Protein AF-A0A376W0R7-F1 (afdb_monomer_lite)

pLDDT: mean 81.51, std 14.46, range [34.03, 96.88]

Foldseek 3Di:
DDDDDDDPVVVVVVCCVCCVVVVLVVVLVVVLVVVVVCCCVVVPDDPDPVVVVVSVVVSVVCSCCVVPVVVVVCLVVCCVPPVCVSVQQFDDDPPDTPGHPFFADQDPDQLDDGFAFFPFPPDQRDPVGFFKDPDDPPHVVLVVQLVVQLVVVCVSQVQADNDDDPRNRHHDGRSGGPDDDPPPDPPHNVRSVVRNVVVVVVVVD

Sequence (205 aa):
MSYKPLTASAMLRRNLWIYGLGGLLVPFIGIKVIDLLLTILRSGVRFTMSGLRPALSTFLFLLLITGGVYPLLTTALGQWWFPWQANGSLIREGDTVRGSALIGQNFTGNGYFHGRPSATAEMPYNPQASGGSNLAVSNPELDKQIAARVAALRAANPNASTNVPVELVTASASGLDNNITRKRRPGRSHAWRKRVISALNSSRN

InterPro domains:
  IPR003820 Potassium-transporting ATPase C chain [PF02669] (52-183)
  IPR003820 Potassium-transporting ATPase C chain [PTHR30042] (49-183)
  IPR003820 Potassium-transporting ATPase C chain [TIGR00681] (51-183)

Secondary structure (DSSP, 8-state):
-------HHHHHHHHIIIIIIHHHHHHHHHHHHHHHHHHHHHS-S---HHHHHHHHHHHHHHHHIIIIIHHHHHHHHHHHH-HHHHTT-EEEETTEEEEETT------STTS--------SSSTT-GGG-------TT-HHHHHHHHHHHHHHHHH-TTS-SS--GGGTSPPSSS----------TTTTTHHHHHHHHHHHHTT-

Organism: Escherichia coli (NCBI:txid562)

Radius of gyration: 25.96 Å; chains: 1; bounding box: 44×48×77 Å

Structure (mmCIF, N/CA/C/O backbone):
data_AF-A0A376W0R7-F1
#
_entry.id   AF-A0A376W0R7-F1
#
loop_
_atom_site.group_PDB
_atom_site.id
_atom_site.type_symbol
_atom_site.label_atom_id
_atom_site.label_alt_id
_atom_site.label_comp_id
_atom_site.label_asym_id
_atom_site.label_entity_id
_atom_site.label_seq_id
_atom_site.pdbx_PDB_ins_code
_atom_site.Cartn_x
_atom_site.Cartn_y
_atom_site.Cartn_z
_atom_site.occupancy
_atom_site.B_iso_or_equiv
_atom_site.auth_seq_id
_atom_site.auth_comp_id
_atom_site.auth_asym_id
_atom_site.auth_atom_id
_atom_site.pdbx_PDB_model_num
ATOM 1 N N . MET A 1 1 ? 18.748 -5.498 20.910 1.00 42.22 1 MET A N 1
ATOM 2 C CA . MET A 1 1 ? 17.496 -6.284 20.830 1.00 42.22 1 MET A CA 1
ATOM 3 C C . MET A 1 1 ? 17.845 -7.661 20.291 1.00 42.22 1 MET A C 1
ATOM 5 O O . MET A 1 1 ? 18.380 -7.745 19.198 1.00 42.22 1 MET A O 1
ATOM 9 N N . SER A 1 2 ? 17.646 -8.712 21.084 1.00 34.03 2 SER A N 1
ATOM 10 C CA . SER A 1 2 ? 18.003 -10.086 20.708 1.00 34.03 2 SER A CA 1
ATOM 11 C C . SER A 1 2 ? 16.942 -10.648 19.751 1.00 34.03 2 SER A C 1
ATOM 13 O O . SER A 1 2 ? 15.781 -10.797 20.138 1.00 34.03 2 SER A O 1
ATOM 15 N N . TYR A 1 3 ? 17.310 -10.867 18.485 1.00 39.56 3 TYR A N 1
ATOM 16 C CA . TYR A 1 3 ? 16.424 -11.418 17.457 1.00 39.56 3 TYR A CA 1
ATOM 17 C C . TYR A 1 3 ? 16.260 -12.922 17.688 1.00 39.56 3 TYR A C 1
ATOM 19 O O . TYR A 1 3 ? 17.203 -13.693 17.525 1.00 39.56 3 TYR A O 1
ATOM 27 N N . LYS A 1 4 ? 15.054 -13.337 18.085 1.00 52.81 4 LYS A N 1
ATOM 28 C CA . LYS A 1 4 ? 14.656 -14.746 18.096 1.00 52.81 4 LYS A CA 1
ATOM 29 C C . LYS A 1 4 ? 13.876 -15.028 16.809 1.00 52.81 4 LYS A C 1
ATOM 31 O O . LYS A 1 4 ? 12.860 -14.359 16.599 1.00 52.81 4 LYS A O 1
ATOM 36 N N . PRO A 1 5 ? 14.309 -15.979 15.964 1.00 49.19 5 PRO A N 1
ATOM 37 C CA . PRO A 1 5 ? 13.568 -16.334 14.762 1.00 49.19 5 PRO A CA 1
ATOM 38 C C . PRO A 1 5 ? 12.198 -16.895 15.167 1.00 49.19 5 PRO A C 1
ATOM 40 O O . PRO A 1 5 ? 12.102 -17.856 15.927 1.00 49.19 5 PRO A O 1
ATOM 43 N N . LEU A 1 6 ? 11.133 -16.253 14.694 1.00 62.84 6 LEU A N 1
ATOM 44 C CA . LEU A 1 6 ? 9.743 -16.657 14.901 1.00 62.84 6 LEU A CA 1
ATOM 45 C C . LEU A 1 6 ? 9.080 -16.788 13.530 1.00 62.84 6 LEU A C 1
ATOM 47 O O . LEU A 1 6 ? 9.360 -16.011 12.6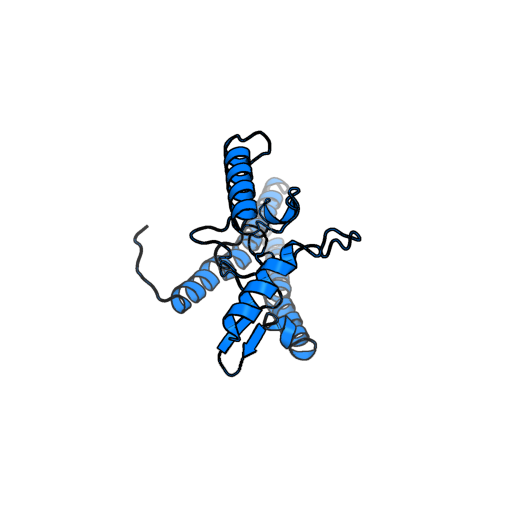21 1.00 62.84 6 LEU A O 1
ATOM 51 N N . THR A 1 7 ? 8.190 -17.765 13.382 1.00 68.25 7 THR A N 1
ATOM 52 C CA . THR A 1 7 ? 7.408 -17.973 12.157 1.00 68.25 7 THR A CA 1
ATOM 53 C C . THR A 1 7 ? 6.529 -16.750 11.847 1.00 68.25 7 THR A C 1
ATOM 55 O O . THR A 1 7 ? 6.075 -16.052 12.757 1.00 68.25 7 THR A O 1
ATOM 58 N N . ALA A 1 8 ? 6.257 -16.480 10.562 1.00 56.94 8 ALA A N 1
ATOM 59 C CA . ALA A 1 8 ? 5.538 -15.277 10.110 1.00 56.94 8 ALA A CA 1
ATOM 60 C C . ALA A 1 8 ? 4.166 -15.080 10.794 1.00 56.94 8 ALA A C 1
ATOM 62 O O . ALA A 1 8 ? 3.778 -13.961 11.131 1.00 56.94 8 ALA A O 1
ATOM 63 N N . SER A 1 9 ? 3.460 -16.174 11.091 1.00 57.62 9 SER A N 1
ATOM 64 C CA . SER A 1 9 ? 2.179 -16.169 11.811 1.00 57.62 9 SER A CA 1
ATOM 65 C C . SER A 1 9 ? 2.313 -15.910 13.321 1.00 57.62 9 SER A C 1
ATOM 67 O O . SER A 1 9 ? 1.379 -15.398 13.947 1.00 57.62 9 SER A O 1
ATOM 69 N N . ALA A 1 10 ? 3.461 -16.235 13.924 1.00 64.00 10 ALA A N 1
ATOM 70 C CA . ALA A 1 10 ? 3.775 -15.925 15.319 1.00 64.00 10 ALA A CA 1
ATOM 71 C C . ALA A 1 10 ? 4.223 -14.462 15.486 1.00 64.00 10 ALA A C 1
ATOM 73 O O . ALA A 1 10 ? 3.814 -13.804 16.445 1.00 64.00 10 ALA A O 1
ATOM 74 N N . MET A 1 11 ? 4.986 -13.922 14.527 1.00 61.75 11 MET A N 1
ATOM 75 C CA . MET A 1 11 ? 5.324 -12.494 14.489 1.00 61.75 11 MET A CA 1
ATOM 76 C C . MET A 1 11 ? 4.086 -11.616 14.295 1.00 61.75 11 MET A C 1
ATOM 78 O O . MET A 1 11 ? 3.925 -10.640 15.025 1.00 61.75 11 MET A O 1
ATOM 82 N N . LEU A 1 12 ? 3.179 -11.981 13.379 1.00 69.81 12 LEU A N 1
ATOM 83 C CA . LEU A 1 12 ? 1.968 -11.199 13.119 1.00 69.81 12 LEU A CA 1
ATOM 84 C C . LEU A 1 12 ? 1.060 -11.113 14.351 1.00 69.81 12 LEU A C 1
ATOM 86 O O . LEU A 1 12 ? 0.641 -10.020 14.715 1.00 69.81 12 LEU A O 1
ATOM 90 N N . ARG A 1 13 ? 0.807 -12.235 15.043 1.00 72.56 13 ARG A N 1
ATOM 91 C CA . ARG A 1 13 ? -0.002 -12.235 16.276 1.00 72.56 13 ARG A CA 1
ATOM 92 C C . ARG A 1 13 ? 0.618 -11.373 17.367 1.00 72.56 13 ARG A C 1
ATOM 94 O O . ARG A 1 13 ? -0.076 -10.566 17.973 1.00 72.56 13 ARG A O 1
ATOM 101 N N . ARG A 1 14 ? 1.923 -11.511 17.604 1.00 69.56 14 ARG A N 1
ATOM 102 C CA . ARG A 1 14 ? 2.628 -10.727 18.624 1.00 69.56 14 ARG A CA 1
ATOM 103 C C . ARG A 1 14 ? 2.637 -9.232 18.294 1.00 69.56 14 ARG A C 1
ATOM 105 O O . ARG A 1 14 ? 2.397 -8.419 19.184 1.00 69.56 14 ARG A O 1
ATOM 112 N N . ASN A 1 15 ? 2.858 -8.875 17.031 1.00 70.38 15 ASN A N 1
ATOM 113 C CA . ASN A 1 15 ? 2.816 -7.483 16.593 1.00 70.38 15 ASN A CA 1
ATOM 114 C C . ASN A 1 15 ? 1.394 -6.908 16.655 1.00 70.38 15 ASN A C 1
ATOM 116 O O . ASN A 1 15 ? 1.247 -5.747 17.021 1.00 70.38 15 ASN A O 1
ATOM 120 N N . LEU A 1 16 ? 0.349 -7.707 16.403 1.00 75.25 16 LEU A N 1
ATOM 121 C CA . LEU A 1 16 ? -1.043 -7.274 16.579 1.00 75.25 16 LEU A CA 1
ATOM 122 C C . LEU A 1 16 ? -1.365 -6.931 18.040 1.00 75.25 16 LEU A C 1
ATOM 124 O O . LEU A 1 16 ? -2.040 -5.943 18.304 1.00 75.25 16 LEU A O 1
ATOM 128 N N . TRP A 1 17 ? -0.868 -7.712 19.000 1.00 70.75 17 TRP A N 1
ATOM 129 C CA . TRP A 1 17 ? -1.077 -7.413 20.419 1.00 70.75 17 TRP A CA 1
ATOM 130 C C . TRP A 1 17 ? -0.321 -6.158 20.858 1.00 70.75 17 TRP A C 1
ATOM 132 O O . TRP A 1 17 ? -0.890 -5.298 21.520 1.00 70.75 17 TRP A O 1
ATOM 142 N N . ILE A 1 18 ? 0.947 -6.020 20.467 1.00 68.00 18 ILE A N 1
ATOM 143 C CA . ILE A 1 18 ? 1.783 -4.898 20.914 1.00 68.00 18 ILE A CA 1
ATOM 144 C C . ILE A 1 18 ? 1.382 -3.593 20.216 1.00 68.00 18 ILE A C 1
ATOM 146 O O . ILE A 1 18 ? 1.177 -2.582 20.881 1.00 68.00 18 ILE A O 1
ATOM 150 N N . TYR A 1 19 ? 1.238 -3.606 18.891 1.00 68.69 19 TYR A N 1
ATOM 151 C CA . TYR A 1 19 ? 0.974 -2.399 18.104 1.00 68.69 19 TYR A CA 1
ATOM 152 C C . TYR A 1 19 ? -0.510 -2.173 17.812 1.00 68.69 19 TYR A C 1
ATOM 154 O O . TYR A 1 19 ? -0.918 -1.027 17.661 1.00 68.69 19 TYR A O 1
ATOM 162 N N . GLY A 1 20 ? -1.335 -3.222 17.779 1.00 73.00 20 GLY A N 1
ATOM 163 C CA . GLY A 1 20 ? -2.789 -3.085 17.657 1.00 73.00 20 GLY A CA 1
ATOM 164 C C . GLY A 1 20 ? -3.428 -2.707 18.990 1.00 73.00 20 GLY A C 1
ATOM 165 O O . GLY A 1 20 ? -3.992 -1.623 19.114 1.00 73.00 20 GLY A O 1
ATOM 166 N N . LEU A 1 21 ? -3.288 -3.550 20.021 1.00 75.88 21 LEU A N 1
ATOM 167 C CA . LEU A 1 21 ? -3.873 -3.258 21.338 1.00 75.88 21 LEU A CA 1
ATOM 168 C C . LEU A 1 21 ? -3.180 -2.065 22.016 1.00 75.88 21 LEU A C 1
ATOM 170 O O . LEU A 1 21 ? -3.847 -1.201 22.580 1.00 75.88 21 LEU A O 1
ATOM 174 N N . GLY A 1 22 ? -1.849 -1.977 21.919 1.00 72.50 22 GLY A N 1
ATOM 175 C CA . GLY A 1 22 ? -1.099 -0.816 22.404 1.00 72.50 22 GLY A CA 1
ATOM 176 C C . GLY A 1 22 ? -1.438 0.464 21.636 1.00 72.50 22 GLY A C 1
ATOM 177 O O . GLY A 1 22 ? -1.642 1.502 22.259 1.00 72.50 22 GLY A O 1
ATOM 178 N N . GLY A 1 23 ? -1.596 0.390 20.310 1.00 73.56 23 GLY A N 1
ATOM 179 C CA . GLY A 1 23 ? -2.037 1.521 19.487 1.00 73.56 23 GLY A CA 1
ATOM 180 C C . GLY A 1 23 ? -3.460 1.989 19.802 1.00 73.56 23 GLY A C 1
ATOM 181 O O . GLY A 1 23 ? -3.747 3.175 19.668 1.00 73.56 23 GLY A O 1
ATOM 182 N N . LEU A 1 24 ? -4.329 1.091 20.280 1.00 77.00 24 LEU A N 1
ATOM 183 C CA . LEU A 1 24 ? -5.664 1.436 20.763 1.00 77.00 24 LEU A CA 1
ATOM 184 C C . LEU A 1 24 ? -5.630 2.034 22.176 1.00 77.00 24 LEU A C 1
ATOM 186 O O . LEU A 1 24 ? -6.343 2.984 22.432 1.00 77.00 24 LEU A O 1
ATOM 190 N N . LEU A 1 25 ? -4.834 1.514 23.113 1.00 78.62 25 LEU A N 1
ATOM 191 C CA . LEU A 1 25 ? -4.899 1.949 24.519 1.00 78.62 25 LEU A CA 1
ATOM 192 C C . LEU A 1 25 ? -4.056 3.198 24.819 1.00 78.62 25 LEU A C 1
ATOM 194 O O . LEU A 1 25 ? -4.481 4.059 25.592 1.00 78.62 25 LEU A O 1
ATOM 198 N N . VAL A 1 26 ? -2.877 3.324 24.203 1.00 83.12 26 VAL A N 1
ATOM 199 C CA . VAL A 1 26 ? -1.928 4.425 24.446 1.00 83.12 26 VAL A CA 1
ATOM 200 C C . VAL A 1 26 ? -2.518 5.819 24.180 1.00 83.12 26 VAL A C 1
ATOM 202 O O . VAL A 1 26 ? -2.387 6.667 25.066 1.00 83.12 26 VAL A O 1
ATOM 205 N N . PRO A 1 27 ? -3.189 6.109 23.044 1.00 81.12 27 PRO A N 1
ATOM 206 C CA . PRO A 1 27 ? -3.718 7.453 22.799 1.00 81.12 27 PRO A CA 1
ATOM 207 C C . PRO A 1 27 ? -4.823 7.828 23.791 1.00 81.12 27 PRO A C 1
ATOM 209 O O . PRO A 1 27 ? -4.897 8.973 24.227 1.00 81.12 27 PRO A O 1
ATOM 212 N N . PHE A 1 28 ? -5.636 6.862 24.219 1.00 81.25 28 PHE A N 1
ATOM 213 C CA . PHE A 1 28 ? -6.713 7.091 25.178 1.00 81.25 28 PHE A CA 1
ATOM 214 C C . PHE A 1 28 ? -6.163 7.400 26.575 1.00 81.25 28 PHE A C 1
ATOM 216 O O . PHE A 1 28 ? -6.576 8.382 27.196 1.00 81.25 28 PHE A O 1
ATOM 223 N N . ILE A 1 29 ? -5.186 6.622 27.053 1.00 83.75 29 ILE A N 1
ATOM 224 C CA . ILE A 1 29 ? -4.506 6.904 28.326 1.00 83.75 29 ILE A CA 1
ATOM 225 C C . ILE A 1 29 ? -3.816 8.274 28.262 1.00 83.75 29 ILE A C 1
ATOM 227 O O . ILE A 1 29 ? -3.958 9.069 29.190 1.00 83.75 29 ILE A O 1
ATOM 231 N N . GLY A 1 30 ? -3.133 8.584 27.154 1.00 84.94 30 GLY A N 1
ATOM 232 C CA . GLY A 1 30 ? -2.465 9.870 26.944 1.00 84.94 30 GLY A CA 1
ATOM 233 C C . GLY A 1 30 ? -3.423 11.060 27.023 1.00 84.94 30 GLY A C 1
ATOM 234 O O . GLY A 1 30 ? -3.182 11.986 27.796 1.00 84.94 30 GLY A O 1
ATOM 235 N N . ILE A 1 31 ? -4.551 11.004 26.305 1.00 85.81 31 ILE A N 1
ATOM 236 C CA . ILE A 1 31 ? -5.599 12.034 26.374 1.00 85.81 31 ILE A CA 1
ATOM 237 C C . ILE A 1 31 ? -6.107 12.179 27.808 1.00 85.81 31 ILE A C 1
ATOM 239 O O . ILE A 1 31 ? -6.281 13.301 28.277 1.00 85.81 31 ILE A O 1
ATOM 243 N N . LYS A 1 32 ? -6.298 11.070 28.537 1.00 78.81 32 LYS A N 1
ATOM 244 C CA . LYS A 1 32 ? -6.829 11.135 29.900 1.00 78.81 32 LYS A CA 1
ATOM 245 C C . LYS A 1 32 ? -5.855 11.753 30.894 1.00 78.81 32 LYS A C 1
ATOM 247 O O . LYS A 1 32 ? -6.284 12.503 31.764 1.00 78.81 32 LYS A O 1
ATOM 252 N N . VAL A 1 33 ? -4.562 11.476 30.754 1.00 87.19 33 VAL A N 1
ATOM 253 C CA . VAL A 1 33 ? -3.517 12.096 31.578 1.00 87.19 33 VAL A CA 1
ATOM 254 C C . VAL A 1 33 ? -3.418 13.592 31.289 1.00 87.19 33 VAL A C 1
ATOM 256 O O . VAL A 1 33 ? -3.327 14.377 32.229 1.00 87.19 33 VAL A O 1
ATOM 259 N N . ILE A 1 34 ? -3.493 14.002 30.019 1.00 86.00 34 ILE A N 1
ATOM 260 C CA . ILE A 1 34 ? -3.472 15.422 29.635 1.00 86.00 34 ILE A CA 1
ATOM 261 C C . ILE A 1 34 ? -4.712 16.144 30.173 1.00 86.00 34 ILE A C 1
ATOM 263 O O . ILE A 1 34 ? -4.581 17.192 30.794 1.00 86.00 34 ILE A O 1
ATOM 267 N N . ASP A 1 35 ? -5.900 15.567 29.993 1.00 80.25 35 ASP A N 1
ATOM 268 C CA . ASP A 1 35 ? -7.174 16.081 30.515 1.00 80.25 35 ASP A CA 1
ATOM 269 C C . ASP A 1 35 ? -7.130 16.243 32.044 1.00 80.25 35 ASP A C 1
ATOM 271 O O . ASP A 1 35 ? -7.494 17.287 32.589 1.00 80.25 35 ASP A O 1
ATOM 275 N N . LEU A 1 36 ? -6.586 15.243 32.743 1.00 81.94 36 LEU A N 1
ATOM 276 C CA . LEU A 1 36 ? -6.409 15.256 34.192 1.00 81.94 36 LEU A CA 1
ATOM 277 C C . LEU A 1 36 ? -5.415 16.335 34.641 1.00 81.94 36 LEU A C 1
ATOM 279 O O . LEU A 1 36 ? -5.705 17.078 35.576 1.00 81.94 36 LEU A O 1
ATOM 283 N N . LEU A 1 37 ? -4.269 16.450 33.968 1.00 82.81 37 LEU A N 1
ATOM 284 C CA . LEU A 1 37 ? -3.253 17.465 34.251 1.00 82.81 37 LEU A CA 1
ATOM 285 C C . LEU A 1 37 ? -3.786 18.875 34.006 1.00 82.81 37 LEU A C 1
ATOM 287 O O . LEU A 1 37 ? -3.612 19.733 34.865 1.00 82.81 37 LEU A O 1
ATOM 291 N N . LEU A 1 38 ? -4.472 19.109 32.884 1.00 81.12 38 LEU A N 1
ATOM 292 C CA . LEU A 1 38 ? -5.109 20.391 32.576 1.00 81.12 38 LEU A CA 1
ATOM 293 C C . LEU A 1 38 ? -6.185 20.737 33.602 1.00 81.12 38 LEU A C 1
ATOM 295 O O . LEU A 1 38 ? -6.277 21.887 34.030 1.00 81.12 38 LEU A O 1
ATOM 299 N N . THR A 1 39 ? -6.966 19.746 34.030 1.00 74.56 39 THR A N 1
ATOM 300 C CA . THR A 1 39 ? -7.971 19.928 35.078 1.00 74.56 39 THR A CA 1
ATOM 301 C C . THR A 1 39 ? -7.299 20.336 36.387 1.00 74.56 39 THR A C 1
ATOM 303 O O . THR A 1 39 ? -7.678 21.353 36.954 1.00 74.56 39 THR A O 1
ATOM 306 N N . ILE A 1 40 ? -6.252 19.624 36.819 1.00 71.00 40 ILE A N 1
ATOM 307 C CA . ILE A 1 40 ? -5.514 19.907 38.062 1.00 71.00 40 ILE A CA 1
ATOM 308 C C . ILE A 1 40 ? -4.822 21.279 38.020 1.00 71.00 40 ILE A C 1
ATOM 310 O O . ILE A 1 40 ? -4.899 22.021 38.999 1.00 71.00 40 ILE A O 1
ATOM 314 N N . LEU A 1 41 ? -4.182 21.637 36.900 1.00 77.44 41 LEU A N 1
ATOM 315 C CA . LEU A 1 41 ? -3.520 22.935 36.718 1.00 77.44 41 LEU A CA 1
ATOM 316 C C . LEU A 1 41 ? -4.516 24.100 36.706 1.00 77.44 41 LEU A C 1
ATOM 318 O O . LEU A 1 41 ? -4.216 25.167 37.235 1.00 77.44 41 LEU A O 1
ATOM 322 N N . ARG A 1 42 ? -5.697 23.911 36.104 1.00 72.81 42 ARG A N 1
ATOM 323 C CA . ARG A 1 42 ? -6.726 24.955 35.994 1.00 72.81 42 ARG A CA 1
ATOM 324 C C . ARG A 1 42 ? -7.547 25.110 37.273 1.00 72.81 42 ARG A C 1
ATOM 326 O O . ARG A 1 42 ? -7.980 26.216 37.579 1.00 72.81 42 ARG A O 1
ATOM 333 N N . SER A 1 43 ? -7.791 24.028 38.009 1.00 65.62 43 SER A N 1
ATOM 334 C CA . SER A 1 43 ? -8.728 24.004 39.137 1.00 65.62 43 SER A CA 1
ATOM 335 C C . SER A 1 43 ? -8.064 24.199 40.502 1.00 65.62 43 SER A C 1
ATOM 337 O O . SER A 1 43 ? -8.576 23.636 41.469 1.00 65.62 43 SER A O 1
ATOM 339 N N . GLY A 1 44 ? -6.931 24.917 40.573 1.00 64.25 44 GLY A N 1
ATOM 340 C CA . GLY A 1 44 ? -6.108 25.142 41.772 1.00 64.25 44 GLY A CA 1
ATOM 341 C C . GLY A 1 44 ? -6.821 24.815 43.088 1.00 64.25 44 GLY A C 1
ATOM 342 O O . GLY A 1 44 ? -7.599 25.612 43.596 1.00 64.25 44 GLY A O 1
ATOM 343 N N . VAL A 1 45 ? -6.570 23.609 43.610 1.00 60.19 45 VAL A N 1
ATOM 344 C CA . VAL A 1 45 ? -7.099 23.105 44.890 1.00 60.19 45 VAL A CA 1
ATOM 345 C C . VAL A 1 45 ? -8.634 22.941 44.953 1.00 60.19 45 VAL A C 1
ATOM 347 O O . VAL A 1 45 ? -9.326 23.686 45.642 1.00 60.19 45 VAL A O 1
ATOM 350 N N . ARG A 1 46 ? -9.170 21.886 44.315 1.00 55.53 46 ARG A N 1
ATOM 351 C CA . ARG A 1 46 ? -10.217 20.985 44.874 1.00 55.53 46 ARG A CA 1
ATOM 352 C C . ARG A 1 46 ? -10.553 19.857 43.890 1.00 55.53 46 ARG A C 1
ATOM 354 O O . ARG A 1 46 ? -11.554 19.881 43.179 1.00 55.53 46 ARG A O 1
ATOM 361 N N . PHE A 1 47 ? -9.711 18.826 43.876 1.00 55.00 47 PHE A N 1
ATOM 362 C CA . PHE A 1 47 ? -10.003 17.575 43.182 1.00 55.00 47 PHE A CA 1
ATOM 363 C C . PHE A 1 47 ? -11.044 16.789 43.994 1.00 55.00 47 PHE A C 1
ATOM 365 O O . PHE A 1 47 ? -10.711 15.980 44.856 1.00 55.00 47 PHE A O 1
ATOM 372 N N . THR A 1 48 ? -12.328 17.095 43.806 1.00 57.38 48 THR A N 1
ATOM 373 C CA . THR A 1 48 ? -13.390 16.320 44.456 1.00 57.38 48 THR A CA 1
ATOM 374 C C . THR A 1 48 ? -13.478 14.946 43.785 1.00 57.38 48 THR A C 1
ATOM 376 O O . THR A 1 48 ? -13.521 14.842 42.558 1.00 57.38 48 THR A O 1
ATOM 379 N N . MET A 1 49 ? -13.534 13.869 44.580 1.00 55.66 49 MET A N 1
ATOM 380 C CA . MET A 1 49 ? -13.762 12.484 44.111 1.00 55.66 49 MET A CA 1
ATOM 381 C C . MET A 1 49 ? -14.980 12.356 43.165 1.00 55.66 49 MET A C 1
ATOM 383 O O . MET A 1 49 ? -15.087 11.399 42.398 1.00 55.66 49 MET A O 1
ATOM 387 N N . SER A 1 50 ? -15.878 13.343 43.194 1.00 60.31 50 SER A N 1
ATOM 388 C CA . SER A 1 50 ? -17.073 13.491 42.365 1.00 60.31 50 SER A CA 1
ATOM 389 C C . SER A 1 50 ? -16.793 13.688 40.867 1.00 60.31 50 SER A C 1
ATOM 391 O O . SER A 1 50 ? -17.614 13.271 40.058 1.00 60.31 50 SER A O 1
ATOM 393 N N . GLY A 1 51 ? -15.652 14.270 40.474 1.00 69.69 51 GLY A N 1
ATOM 394 C CA . GLY A 1 51 ? -15.289 14.470 39.059 1.00 69.69 51 GLY A CA 1
ATOM 395 C C . GLY A 1 51 ? -14.616 13.259 38.404 1.00 69.69 51 GLY A C 1
ATOM 396 O O . GLY A 1 51 ? -14.675 13.086 37.188 1.00 69.69 51 GLY A O 1
ATOM 397 N N . LEU A 1 52 ? -14.019 12.372 39.207 1.00 76.81 52 LEU A N 1
ATOM 398 C CA . LEU A 1 52 ? -13.255 11.223 38.712 1.00 76.81 52 LEU A CA 1
ATOM 399 C C . LEU A 1 52 ? -14.149 10.127 38.124 1.00 76.81 52 LEU A C 1
ATOM 401 O O . LEU A 1 52 ? -13.820 9.517 37.109 1.00 76.81 52 LEU A O 1
ATOM 405 N N . ARG A 1 53 ? -15.305 9.900 38.753 1.00 77.50 53 ARG A N 1
ATOM 406 C CA . ARG A 1 53 ? -16.297 8.904 38.327 1.00 77.50 53 ARG A CA 1
ATOM 407 C C . ARG A 1 53 ? -16.884 9.191 36.936 1.00 77.50 53 ARG A C 1
ATOM 409 O O . ARG A 1 53 ? -16.791 8.298 36.096 1.00 77.50 53 ARG A O 1
ATOM 416 N N . PRO A 1 54 ? -17.434 10.388 36.634 1.00 83.00 54 PRO A N 1
ATOM 417 C CA . PRO A 1 54 ? -17.940 10.681 35.291 1.00 83.00 54 PRO A CA 1
ATOM 418 C C . PRO A 1 54 ? -16.810 10.699 34.254 1.00 83.00 54 PRO A C 1
ATOM 420 O O . PRO A 1 54 ? -16.977 10.194 33.150 1.00 83.00 54 PRO A O 1
ATOM 423 N N . ALA A 1 55 ? -15.623 11.183 34.626 1.00 83.00 55 ALA A N 1
ATOM 424 C CA . ALA A 1 55 ? -14.446 11.195 33.766 1.00 83.00 55 ALA A CA 1
ATOM 425 C C . ALA A 1 55 ? -14.000 9.784 33.330 1.00 83.00 55 ALA A C 1
ATOM 427 O O . ALA A 1 55 ? -13.659 9.589 32.162 1.00 83.00 55 ALA A O 1
ATOM 428 N N . LEU A 1 56 ? -13.997 8.812 34.247 1.00 87.44 56 LEU A N 1
ATOM 429 C CA . LEU A 1 56 ? -13.646 7.420 33.957 1.00 87.44 56 LEU A CA 1
ATOM 430 C C . LEU A 1 56 ? -14.789 6.676 33.250 1.00 87.44 56 LEU A C 1
ATOM 432 O O . LEU A 1 56 ? -14.541 5.873 32.356 1.00 87.44 56 LEU A O 1
ATOM 436 N N . SER A 1 57 ? -16.039 6.970 33.612 1.00 86.38 57 SER A N 1
ATOM 437 C CA . SER A 1 57 ? -17.221 6.373 32.986 1.00 86.38 57 SER A CA 1
ATOM 438 C C . SER A 1 57 ? -17.325 6.744 31.507 1.00 86.38 57 SER A C 1
ATOM 440 O O . SER A 1 57 ? -17.401 5.849 30.668 1.00 86.38 57 SER A O 1
ATOM 442 N N . THR A 1 58 ? -17.225 8.031 31.163 1.00 86.94 58 THR A N 1
ATOM 443 C CA . THR A 1 58 ? -17.245 8.482 29.763 1.00 86.94 58 THR A CA 1
ATOM 444 C C . THR A 1 58 ? -16.070 7.911 28.973 1.00 86.94 58 THR A C 1
ATOM 446 O O . THR A 1 58 ? -16.229 7.528 27.817 1.00 86.94 58 THR A O 1
ATOM 449 N N . PHE A 1 59 ? -14.897 7.794 29.602 1.00 89.75 59 PHE A N 1
ATOM 450 C CA . PHE A 1 59 ? -13.729 7.162 28.993 1.00 89.75 59 PHE A CA 1
ATOM 451 C C . PHE A 1 59 ? -13.984 5.691 28.642 1.00 89.75 59 PHE A C 1
ATOM 453 O O . PHE A 1 59 ? -13.797 5.294 27.495 1.00 89.75 59 PHE A O 1
ATOM 460 N N . LEU A 1 60 ? -14.437 4.890 29.612 1.00 93.81 60 LEU A N 1
ATOM 461 C CA . LEU A 1 60 ? -14.722 3.469 29.401 1.00 93.81 60 LEU A CA 1
ATOM 462 C C . LEU A 1 60 ? -15.852 3.276 28.390 1.00 93.81 60 LEU A C 1
ATOM 464 O O . LEU A 1 60 ? -15.766 2.403 27.533 1.00 93.81 60 LEU A O 1
ATOM 468 N N . PHE A 1 61 ? -16.878 4.123 28.447 1.00 93.31 61 PHE A N 1
ATOM 469 C CA . PHE A 1 61 ? -17.973 4.108 27.488 1.00 93.31 61 PHE A CA 1
ATOM 470 C C . PHE A 1 61 ? -17.475 4.349 26.057 1.00 93.31 61 PHE A C 1
ATOM 472 O O . PHE A 1 61 ? -17.729 3.531 25.174 1.00 93.31 61 PHE A O 1
ATOM 479 N N . LEU A 1 62 ? -16.706 5.416 25.819 1.00 91.88 62 LEU A N 1
ATOM 480 C CA . LEU A 1 62 ? -16.162 5.709 24.490 1.00 91.88 62 LEU A CA 1
ATOM 481 C C . LEU A 1 62 ? -15.176 4.639 24.017 1.00 91.88 62 LEU A C 1
ATOM 483 O O . LEU A 1 62 ? -15.182 4.300 22.834 1.00 91.88 62 LEU A O 1
ATOM 487 N N . LEU A 1 63 ? -14.369 4.075 24.917 1.00 93.31 63 LEU A N 1
ATOM 488 C CA . LEU A 1 63 ? -13.461 2.973 24.601 1.00 93.31 63 LEU A CA 1
ATOM 489 C C . LEU A 1 63 ? -14.232 1.733 24.126 1.00 93.31 63 LEU A C 1
ATOM 491 O O . LEU A 1 63 ? -13.876 1.146 23.108 1.00 93.31 63 LEU A O 1
ATOM 495 N N . LEU A 1 64 ? -15.306 1.350 24.824 1.00 94.62 64 LEU A N 1
ATOM 496 C CA . LEU A 1 64 ? -16.129 0.196 24.450 1.00 94.62 64 LEU A CA 1
ATOM 497 C C . LEU A 1 64 ? -16.873 0.425 23.132 1.00 94.62 64 LEU A C 1
ATOM 499 O O . LEU A 1 64 ? -16.952 -0.478 22.298 1.00 94.62 64 LEU A O 1
ATOM 503 N N . ILE A 1 65 ? -17.389 1.634 22.912 1.00 94.88 65 ILE A N 1
ATOM 504 C CA . ILE A 1 65 ? -18.093 1.962 21.672 1.00 94.88 65 ILE A CA 1
ATOM 505 C C . ILE A 1 65 ? -17.122 2.004 20.487 1.00 94.88 65 ILE A C 1
ATOM 507 O O . ILE A 1 65 ? -17.364 1.340 19.484 1.00 94.88 65 ILE A O 1
ATOM 511 N N . THR A 1 66 ? -16.011 2.735 20.583 1.00 92.50 66 THR A N 1
ATOM 512 C CA . THR A 1 66 ? -15.096 2.943 19.445 1.00 92.50 66 THR A CA 1
ATOM 513 C C . THR A 1 66 ? -14.114 1.794 19.225 1.00 92.50 66 THR A C 1
ATOM 515 O O . THR A 1 66 ? -13.760 1.516 18.084 1.00 92.50 66 THR A O 1
ATOM 518 N N . GLY A 1 67 ? -13.700 1.100 20.287 1.00 91.44 67 GLY A N 1
ATOM 519 C CA . GLY A 1 67 ? -12.793 -0.049 20.219 1.00 91.44 67 GLY A CA 1
ATOM 520 C C . GLY A 1 67 ? -13.494 -1.406 20.143 1.00 91.44 67 GLY A C 1
ATOM 521 O O . GLY A 1 67 ? -12.853 -2.392 19.790 1.00 91.44 67 GLY A O 1
ATOM 522 N N . GLY A 1 68 ? -14.792 -1.472 20.460 1.00 93.06 68 GLY A N 1
ATOM 523 C CA . GLY A 1 68 ? -15.579 -2.708 20.453 1.00 93.06 68 GLY A CA 1
ATOM 524 C C . GLY A 1 68 ? -16.746 -2.655 19.474 1.00 93.06 68 GLY A C 1
ATOM 525 O O . GLY A 1 68 ? -16.712 -3.300 18.427 1.00 93.06 68 GLY A O 1
ATOM 526 N N . VAL A 1 69 ? -17.779 -1.873 19.799 1.00 94.31 69 VAL A N 1
ATOM 527 C CA . VAL A 1 69 ? -19.036 -1.853 19.027 1.00 94.31 69 VAL A CA 1
ATOM 528 C C . VAL A 1 69 ? -18.802 -1.426 17.577 1.00 94.31 69 VAL A C 1
ATOM 530 O O . VAL A 1 69 ? -19.259 -2.103 16.660 1.00 94.31 69 VAL A O 1
ATOM 533 N N . TYR A 1 70 ? -18.055 -0.347 17.353 1.00 94.06 70 TYR A N 1
ATOM 534 C CA . TYR A 1 70 ? -17.779 0.191 16.023 1.00 94.06 70 TYR A CA 1
ATOM 535 C C . TYR A 1 70 ? -17.026 -0.791 15.100 1.00 94.06 70 TYR A C 1
ATOM 537 O O . TYR A 1 70 ? -17.549 -1.083 14.018 1.00 94.06 70 TYR A O 1
ATOM 545 N N . PRO A 1 71 ? -15.855 -1.355 15.468 1.00 95.75 71 PRO A N 1
ATOM 546 C CA . PRO A 1 71 ? -15.150 -2.294 14.596 1.00 95.75 71 PRO A CA 1
ATOM 547 C C . PRO A 1 71 ? -15.939 -3.589 14.376 1.00 95.75 71 PRO A C 1
ATOM 549 O O . PRO A 1 71 ? -15.933 -4.111 13.263 1.00 95.75 71 PRO A O 1
ATOM 552 N N . LEU A 1 72 ? -16.667 -4.094 15.380 1.00 95.56 72 LEU A N 1
ATOM 553 C CA . LEU A 1 72 ? -17.501 -5.291 15.215 1.00 95.56 72 LEU A CA 1
ATOM 554 C C . LEU A 1 72 ? -18.666 -5.046 14.257 1.00 95.56 72 LEU A C 1
ATOM 556 O O . LEU A 1 72 ? -18.886 -5.844 13.349 1.00 95.56 72 LEU A O 1
ATOM 560 N N . LEU A 1 73 ? -19.378 -3.930 14.421 1.00 95.88 73 LEU A N 1
ATOM 561 C CA . LEU A 1 73 ? -20.512 -3.583 13.571 1.00 95.88 73 LEU A CA 1
ATOM 562 C C . LEU A 1 73 ? -20.070 -3.355 12.121 1.00 95.88 73 LEU A C 1
ATOM 564 O O . LEU A 1 73 ? -20.664 -3.910 11.201 1.00 95.88 73 LEU A O 1
ATOM 568 N N . THR A 1 74 ? -19.000 -2.585 11.911 1.00 93.69 74 THR A N 1
ATOM 569 C CA . THR A 1 74 ? -18.451 -2.334 10.567 1.00 93.69 74 THR A CA 1
ATOM 570 C C . THR A 1 74 ? -17.908 -3.605 9.915 1.00 93.69 74 THR A C 1
ATOM 572 O O . THR A 1 74 ? -18.136 -3.813 8.726 1.00 93.69 74 THR A O 1
ATOM 575 N N . THR A 1 75 ? -17.269 -4.498 10.678 1.00 93.56 75 THR A N 1
ATOM 576 C CA . THR A 1 75 ? -16.818 -5.805 10.170 1.00 93.56 75 THR A CA 1
ATOM 577 C C . THR A 1 75 ? -18.000 -6.698 9.797 1.00 93.56 75 THR A C 1
ATOM 579 O O . THR A 1 75 ? -17.997 -7.277 8.715 1.00 93.56 75 THR A O 1
ATOM 582 N N . ALA A 1 76 ? -19.027 -6.791 10.647 1.00 95.62 76 ALA A N 1
ATOM 583 C CA . ALA A 1 76 ? -20.210 -7.610 10.383 1.00 95.62 76 ALA A CA 1
ATOM 584 C C . ALA A 1 76 ? -20.961 -7.128 9.134 1.00 95.62 76 ALA A C 1
ATOM 586 O O . ALA A 1 76 ? -21.242 -7.922 8.238 1.00 95.62 76 ALA A O 1
ATOM 587 N N . LEU A 1 77 ? -21.213 -5.820 9.032 1.00 96.75 77 LEU A N 1
ATOM 588 C CA . LEU A 1 77 ? -21.855 -5.225 7.859 1.00 96.75 77 LEU A CA 1
ATOM 589 C C . LEU A 1 77 ? -20.986 -5.361 6.602 1.00 96.75 77 LEU A C 1
ATOM 591 O O . LEU A 1 77 ? -21.501 -5.667 5.528 1.00 96.75 77 LEU A O 1
ATOM 595 N N . GLY A 1 78 ? -19.667 -5.190 6.731 1.00 95.12 78 GLY A N 1
ATOM 596 C CA . GLY A 1 78 ? -18.719 -5.357 5.630 1.00 95.12 78 GLY A CA 1
ATOM 597 C C . GLY A 1 78 ? -18.700 -6.784 5.085 1.00 95.12 78 GLY A C 1
ATOM 598 O O . GLY A 1 78 ? -18.746 -6.973 3.874 1.00 95.12 78 GLY A O 1
ATOM 599 N N . GLN A 1 79 ? -18.697 -7.790 5.961 1.00 95.69 79 GLN A N 1
ATOM 600 C CA . GLN A 1 79 ? -18.761 -9.197 5.558 1.00 95.69 79 GLN A CA 1
ATOM 601 C C . GLN A 1 79 ? -20.132 -9.576 4.982 1.00 95.69 79 GLN A C 1
ATOM 603 O O . GLN A 1 79 ? -20.197 -10.391 4.068 1.00 95.69 79 GLN A O 1
ATOM 608 N N . TRP A 1 80 ? -21.218 -8.969 5.472 1.00 95.88 80 TRP A N 1
ATOM 609 C CA . TRP A 1 80 ? -22.568 -9.233 4.973 1.00 95.88 80 TRP A CA 1
ATOM 610 C C . TRP A 1 80 ? -22.799 -8.655 3.572 1.00 95.88 80 TRP A C 1
ATOM 612 O O . TRP A 1 80 ? -23.295 -9.350 2.688 1.00 95.88 80 TRP A O 1
ATOM 622 N N . TRP A 1 81 ? -22.454 -7.383 3.351 1.00 96.88 81 TRP A N 1
ATOM 623 C CA . TRP A 1 81 ? -22.720 -6.709 2.074 1.00 96.88 81 TRP A CA 1
ATOM 624 C C . TRP A 1 81 ? -21.589 -6.850 1.054 1.00 96.88 81 TRP A C 1
ATOM 626 O O . TRP A 1 81 ? -21.858 -6.921 -0.144 1.00 96.88 81 TRP A O 1
ATOM 636 N N . PHE A 1 82 ? -20.331 -6.897 1.498 1.00 96.50 82 PHE A N 1
ATOM 637 C CA . PHE A 1 82 ? -19.155 -6.838 0.622 1.00 96.50 82 PHE A CA 1
ATOM 638 C C . PHE A 1 82 ? -18.071 -7.854 1.024 1.00 96.50 82 PHE A C 1
ATOM 640 O O . PHE A 1 82 ? -16.918 -7.468 1.251 1.00 96.50 82 PHE A O 1
ATOM 647 N N . PRO A 1 83 ? -18.388 -9.163 1.088 1.00 92.94 83 PRO A N 1
ATOM 648 C CA . PRO A 1 83 ? -17.456 -10.174 1.582 1.00 92.94 83 PRO A CA 1
ATOM 649 C C . PRO A 1 83 ? -16.162 -10.224 0.764 1.00 92.94 83 PRO A C 1
ATOM 651 O O . PRO A 1 83 ? -15.079 -10.374 1.323 1.00 92.94 83 PRO A O 1
ATOM 654 N N . TRP A 1 84 ? -16.220 -10.062 -0.559 1.00 92.88 84 TRP A N 1
ATOM 655 C CA . TRP A 1 84 ? -15.012 -10.133 -1.384 1.00 92.88 84 TRP A CA 1
ATOM 656 C C . TRP A 1 84 ? -14.042 -8.972 -1.104 1.00 92.88 84 TRP A C 1
ATOM 658 O O . TRP A 1 84 ? -12.847 -9.200 -0.916 1.00 92.88 84 TRP A O 1
ATOM 668 N N . GLN A 1 85 ? -14.544 -7.740 -1.007 1.00 93.62 85 GLN A N 1
ATOM 669 C CA . GLN A 1 85 ? -13.751 -6.546 -0.704 1.00 93.62 85 GLN A CA 1
ATOM 670 C C . GLN A 1 85 ? -13.256 -6.551 0.748 1.00 93.62 85 GLN A C 1
ATOM 672 O O . GLN A 1 85 ? -12.084 -6.264 0.988 1.00 93.62 85 GLN A O 1
ATOM 677 N N . ALA A 1 86 ? -14.113 -6.933 1.702 1.00 92.25 86 ALA A N 1
ATOM 678 C CA . ALA A 1 86 ? -13.770 -7.012 3.124 1.00 92.25 86 ALA A CA 1
ATOM 679 C C . ALA A 1 86 ? -12.655 -8.034 3.404 1.00 92.25 86 ALA A C 1
ATOM 681 O O . ALA A 1 86 ? -11.848 -7.840 4.309 1.00 92.25 86 ALA A O 1
ATOM 682 N N . ASN A 1 87 ? -12.561 -9.086 2.586 1.00 92.75 87 ASN A N 1
ATOM 683 C CA . ASN A 1 87 ? -11.487 -10.079 2.647 1.00 92.75 87 ASN A CA 1
ATOM 684 C C . ASN A 1 87 ? -10.284 -9.740 1.741 1.00 92.75 87 ASN A C 1
ATOM 686 O O . ASN A 1 87 ? -9.465 -10.608 1.441 1.00 92.75 87 ASN A O 1
ATOM 690 N N . GLY A 1 88 ? -10.158 -8.484 1.297 1.00 89.56 88 GLY A N 1
ATOM 691 C CA . GLY A 1 88 ? -8.979 -7.983 0.585 1.00 89.56 88 GLY A CA 1
ATOM 692 C C . GLY A 1 88 ? -9.012 -8.149 -0.934 1.00 89.56 88 GLY A C 1
ATOM 693 O O . GLY A 1 88 ? -7.977 -7.986 -1.584 1.00 89.56 88 GLY A O 1
ATOM 694 N N . SER A 1 89 ? -10.172 -8.439 -1.533 1.00 94.00 89 SER A N 1
ATOM 695 C CA . SER A 1 89 ? -10.365 -8.546 -2.992 1.00 94.00 89 SER A CA 1
ATOM 696 C C . SER A 1 89 ? -9.365 -9.493 -3.672 1.00 94.00 89 SER A C 1
ATOM 698 O O . SER A 1 89 ? -8.705 -9.156 -4.658 1.00 94.00 89 SER A O 1
ATOM 700 N N . LEU A 1 90 ? -9.200 -10.676 -3.078 1.00 92.88 90 LEU A N 1
ATOM 701 C CA . LEU A 1 90 ? -8.219 -11.667 -3.512 1.00 92.88 90 LEU A CA 1
ATOM 702 C C . LEU A 1 90 ? -8.594 -12.278 -4.867 1.00 92.88 90 LEU A C 1
ATOM 704 O O . LEU A 1 90 ? -9.761 -12.578 -5.130 1.00 92.88 90 LEU A O 1
ATOM 708 N N . ILE A 1 91 ? -7.575 -12.505 -5.692 1.00 91.75 91 ILE A N 1
ATOM 709 C CA . ILE A 1 91 ? -7.654 -13.229 -6.960 1.00 91.75 91 ILE A CA 1
ATOM 710 C C . ILE A 1 91 ? -7.068 -14.620 -6.720 1.00 91.75 91 ILE A C 1
ATOM 712 O O . ILE A 1 91 ? -5.913 -14.759 -6.303 1.00 91.75 91 ILE A O 1
ATOM 716 N N . ARG A 1 92 ? -7.883 -15.649 -6.954 1.00 91.44 92 ARG A N 1
ATOM 717 C CA . ARG A 1 92 ? -7.541 -17.053 -6.708 1.00 91.44 92 ARG A CA 1
ATOM 718 C C . ARG A 1 92 ? -7.639 -17.850 -7.996 1.00 91.44 92 ARG A C 1
ATOM 720 O O . ARG A 1 92 ? -8.537 -17.623 -8.800 1.00 91.44 92 ARG A O 1
ATOM 727 N N . GLU A 1 93 ? -6.720 -18.788 -8.152 1.00 90.81 93 GLU A N 1
ATOM 728 C CA . GLU A 1 93 ? -6.739 -19.786 -9.213 1.00 90.81 93 GLU A CA 1
ATOM 729 C C . GLU A 1 93 ? -6.681 -21.158 -8.532 1.00 90.81 93 GLU A C 1
ATOM 731 O O . GLU A 1 93 ? -5.657 -21.543 -7.957 1.00 90.81 93 GLU A O 1
ATOM 7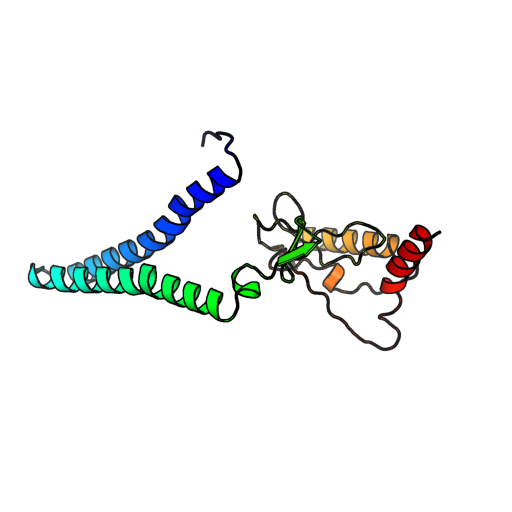36 N N . GLY A 1 94 ? -7.828 -21.840 -8.486 1.00 91.81 94 GLY A N 1
ATOM 737 C CA . GLY A 1 94 ? -8.022 -22.994 -7.607 1.00 91.81 94 GLY A CA 1
ATOM 738 C C . GLY A 1 94 ? -7.837 -22.613 -6.134 1.00 91.81 94 GLY A C 1
ATOM 739 O O . GLY A 1 94 ? -8.402 -21.623 -5.667 1.00 91.81 94 GLY A O 1
ATOM 740 N N . ASP A 1 95 ? -7.013 -23.378 -5.418 1.00 91.25 95 ASP A N 1
ATOM 741 C CA . ASP A 1 95 ? -6.695 -23.132 -4.003 1.00 91.25 95 ASP A CA 1
ATOM 742 C C . ASP A 1 95 ? -5.544 -22.121 -3.805 1.00 91.25 95 ASP A C 1
ATOM 744 O O . ASP A 1 95 ? -5.261 -21.656 -2.701 1.00 91.25 95 ASP A O 1
ATOM 748 N N . THR A 1 96 ? -4.877 -21.717 -4.892 1.00 91.75 96 THR A N 1
ATOM 749 C CA . THR A 1 96 ? -3.726 -20.812 -4.813 1.00 91.75 96 THR A CA 1
ATOM 750 C C . THR A 1 96 ? -4.152 -19.347 -4.873 1.00 91.75 96 THR A C 1
ATOM 752 O O . THR A 1 96 ? -4.875 -18.911 -5.774 1.00 91.75 96 THR A O 1
ATOM 755 N N . VAL A 1 97 ? -3.682 -18.550 -3.909 1.00 92.44 97 VAL A N 1
ATOM 756 C CA . VAL A 1 97 ? -3.867 -17.093 -3.921 1.00 92.44 97 VAL A CA 1
ATOM 757 C C . VAL A 1 97 ? -2.818 -16.484 -4.840 1.00 92.44 97 VAL A C 1
ATOM 759 O O . VAL A 1 97 ? -1.630 -16.486 -4.523 1.00 92.44 97 VAL A O 1
ATOM 762 N N . ARG A 1 98 ? -3.257 -15.944 -5.979 1.00 91.62 98 ARG A N 1
ATOM 763 C CA . ARG A 1 98 ? -2.373 -15.267 -6.937 1.00 91.62 98 ARG A CA 1
ATOM 764 C C . ARG A 1 98 ? -2.055 -13.840 -6.520 1.00 91.62 98 ARG A C 1
ATOM 766 O O . ARG A 1 98 ? -1.003 -13.336 -6.884 1.00 91.62 98 ARG A O 1
ATOM 773 N N . GLY A 1 99 ? -2.938 -13.191 -5.764 1.00 90.69 99 GLY A N 1
ATOM 774 C CA . GLY A 1 99 ? -2.737 -11.832 -5.268 1.00 90.69 99 GLY A CA 1
ATOM 775 C C . GLY A 1 99 ? -4.048 -11.148 -4.899 1.00 90.69 99 GLY A C 1
ATOM 776 O O . GLY A 1 99 ? -5.046 -11.810 -4.623 1.00 90.69 99 GLY A O 1
ATOM 777 N N . SER A 1 100 ? -4.044 -9.816 -4.918 1.00 91.50 100 SER A N 1
ATOM 778 C CA . SER A 1 100 ? -5.220 -8.964 -4.719 1.00 91.50 100 SER A CA 1
ATOM 779 C C . SER A 1 100 ? -5.381 -8.031 -5.913 1.00 91.50 100 SER A C 1
ATOM 781 O O . SER A 1 100 ? -4.387 -7.594 -6.488 1.00 91.50 100 SER A O 1
ATOM 783 N N . ALA A 1 101 ? -6.621 -7.676 -6.251 1.00 90.00 101 ALA A N 1
ATOM 784 C CA . ALA A 1 101 ? -6.899 -6.675 -7.280 1.00 90.00 101 ALA A CA 1
ATOM 785 C C . ALA A 1 101 ? -6.298 -5.290 -6.957 1.00 90.00 101 ALA A C 1
ATOM 787 O O . ALA A 1 101 ? -6.113 -4.472 -7.858 1.00 90.00 101 ALA A O 1
ATOM 788 N N . LEU A 1 102 ? -5.984 -5.021 -5.686 1.00 89.25 102 LEU A N 1
ATOM 789 C CA . LEU A 1 102 ? -5.502 -3.720 -5.216 1.00 89.25 102 LEU A CA 1
ATOM 790 C C . LEU A 1 102 ? -3.984 -3.658 -5.006 1.00 89.25 102 LEU A C 1
ATOM 792 O O . LEU A 1 102 ? -3.451 -2.568 -4.818 1.00 89.25 102 LEU A O 1
ATOM 796 N N . ILE A 1 103 ? -3.285 -4.798 -5.029 1.00 89.56 103 ILE A N 1
ATOM 797 C CA . ILE A 1 103 ? -1.851 -4.872 -4.723 1.00 89.56 103 ILE A CA 1
ATOM 798 C C . ILE A 1 103 ? -1.084 -5.229 -5.992 1.00 89.56 103 ILE A C 1
ATOM 800 O O . ILE A 1 103 ? -1.266 -6.311 -6.552 1.00 89.56 103 ILE A O 1
ATOM 804 N N . GLY A 1 104 ? -0.207 -4.321 -6.423 1.00 89.75 104 GLY A N 1
ATOM 805 C CA . GLY A 1 104 ? 0.713 -4.575 -7.526 1.00 89.75 104 GLY A CA 1
ATOM 806 C C . GLY A 1 104 ? 1.781 -5.603 -7.147 1.00 89.75 104 GLY A C 1
ATOM 807 O O . GLY A 1 104 ? 2.130 -5.763 -5.978 1.00 89.75 104 GLY A O 1
ATOM 808 N N . GLN A 1 105 ? 2.316 -6.296 -8.148 1.00 91.88 105 GLN A N 1
ATOM 809 C CA . GLN A 1 105 ? 3.393 -7.270 -7.976 1.00 91.88 105 GLN A CA 1
ATOM 810 C C . GLN A 1 105 ? 4.621 -6.855 -8.774 1.00 91.88 105 GLN A C 1
ATOM 812 O O . GLN A 1 105 ? 4.528 -6.131 -9.770 1.00 91.88 105 GLN A O 1
ATOM 817 N N . ASN A 1 106 ? 5.780 -7.360 -8.357 1.00 92.94 106 ASN A N 1
ATOM 818 C CA . ASN A 1 106 ? 7.028 -7.122 -9.062 1.00 92.94 106 ASN A CA 1
ATOM 819 C C . ASN A 1 106 ? 7.109 -7.966 -10.347 1.00 92.94 106 ASN A C 1
ATOM 821 O O . ASN A 1 106 ? 7.649 -9.072 -10.356 1.00 92.94 106 ASN A O 1
ATOM 825 N N . PHE A 1 107 ? 6.571 -7.438 -11.446 1.00 90.94 107 PHE A N 1
ATOM 826 C CA . PHE A 1 107 ? 6.661 -8.065 -12.763 1.00 90.94 107 PHE A CA 1
ATOM 827 C C . PHE A 1 107 ? 7.971 -7.701 -13.467 1.00 90.94 107 PHE A C 1
ATOM 829 O O . PHE A 1 107 ? 8.111 -6.603 -14.001 1.00 90.94 107 PHE A O 1
ATOM 836 N N . THR A 1 108 ? 8.907 -8.650 -13.532 1.00 87.69 108 THR A N 1
ATOM 837 C CA . THR A 1 108 ? 10.195 -8.498 -14.238 1.00 87.69 108 THR A CA 1
ATOM 838 C C . THR A 1 108 ? 10.251 -9.254 -15.570 1.00 87.69 108 THR A C 1
ATOM 840 O O . THR A 1 108 ? 11.023 -8.896 -16.457 1.00 87.69 108 THR A O 1
ATOM 843 N N . GLY A 1 109 ? 9.396 -10.265 -15.761 1.00 84.88 109 GLY A N 1
ATOM 844 C CA . GLY A 1 109 ? 9.380 -11.105 -16.962 1.00 84.88 109 GLY A CA 1
ATOM 845 C C . GLY A 1 109 ? 9.027 -10.346 -18.248 1.00 84.88 109 GLY A C 1
ATOM 846 O O . GLY A 1 109 ? 8.289 -9.358 -18.233 1.00 84.88 109 GLY A O 1
ATOM 847 N N . ASN A 1 110 ? 9.542 -10.813 -19.391 1.00 81.81 110 ASN A N 1
ATOM 848 C CA . ASN A 1 110 ? 9.372 -10.106 -20.665 1.00 81.81 110 ASN A CA 1
ATOM 849 C C . ASN A 1 110 ? 7.935 -10.178 -21.225 1.00 81.81 110 ASN A C 1
ATOM 851 O O . ASN A 1 110 ? 7.473 -9.252 -21.889 1.00 81.81 110 ASN A O 1
ATOM 855 N N . GLY A 1 111 ? 7.218 -11.262 -20.913 1.00 84.62 111 GLY A N 1
ATOM 856 C CA . GLY A 1 111 ? 5.820 -11.488 -21.301 1.00 84.62 111 GLY A CA 1
ATOM 857 C C . GLY A 1 111 ? 4.783 -10.767 -20.438 1.00 84.62 111 GLY A C 1
ATOM 858 O O . GLY A 1 111 ? 3.591 -10.922 -20.681 1.00 84.62 111 GLY A O 1
ATOM 859 N N . TYR A 1 112 ? 5.210 -9.976 -19.449 1.00 86.81 112 TYR A N 1
ATOM 860 C CA . TYR A 1 112 ? 4.316 -9.229 -18.566 1.00 86.81 112 TYR A CA 1
ATOM 861 C C . TYR A 1 112 ? 4.448 -7.724 -18.770 1.00 86.81 112 TYR A C 1
ATOM 863 O O . TYR A 1 112 ? 5.504 -7.197 -19.140 1.00 86.81 112 TYR A O 1
ATOM 871 N N . PHE A 1 113 ? 3.362 -7.012 -18.480 1.00 86.62 113 PHE A N 1
ATOM 872 C CA . PHE A 1 113 ? 3.430 -5.569 -18.316 1.00 86.62 113 PHE A CA 1
ATOM 873 C C . PHE A 1 113 ? 4.229 -5.245 -17.059 1.00 86.62 113 PHE A C 1
ATOM 875 O O . PHE A 1 113 ? 4.016 -5.836 -16.005 1.00 86.62 113 PHE A O 1
ATOM 882 N N . HIS A 1 114 ? 5.167 -4.315 -17.194 1.00 89.00 114 HIS A N 1
ATOM 883 C CA . HIS A 1 114 ? 5.943 -3.827 -16.063 1.00 89.00 114 HIS A CA 1
ATOM 884 C C . HIS A 1 114 ? 5.184 -2.668 -15.424 1.00 89.00 114 HIS A C 1
ATOM 886 O O . HIS A 1 114 ? 4.706 -1.774 -16.129 1.00 89.00 114 HIS A O 1
ATOM 892 N N . GLY A 1 115 ? 5.037 -2.734 -14.102 1.00 88.50 115 GLY A N 1
ATOM 893 C CA . GLY A 1 115 ? 4.407 -1.692 -13.302 1.00 88.50 115 GLY A CA 1
ATOM 894 C C . GLY A 1 115 ? 5.331 -0.498 -13.071 1.00 88.50 115 GLY A C 1
ATOM 895 O O . GLY A 1 115 ? 6.407 -0.376 -13.662 1.00 88.50 115 GLY A O 1
ATOM 896 N N . ARG A 1 116 ? 4.900 0.396 -12.185 1.00 92.19 116 ARG A N 1
ATOM 897 C CA . ARG A 1 116 ? 5.730 1.517 -11.743 1.00 92.19 116 ARG A CA 1
ATOM 898 C C . ARG A 1 116 ? 6.854 1.009 -10.832 1.00 92.19 116 ARG A C 1
ATOM 900 O O . ARG A 1 116 ? 6.661 0.027 -10.121 1.00 92.19 116 ARG A O 1
ATOM 907 N N . PRO A 1 117 ? 8.014 1.676 -10.775 1.00 92.62 117 PRO A N 1
ATOM 908 C CA . PRO A 1 117 ? 9.048 1.311 -9.820 1.00 92.62 117 PRO A CA 1
ATOM 909 C C . PRO A 1 117 ? 8.516 1.339 -8.380 1.00 92.62 117 PRO A C 1
ATOM 911 O O . PRO A 1 117 ? 7.806 2.265 -7.973 1.00 92.62 117 PRO A O 1
ATOM 914 N N . SER A 1 118 ? 8.883 0.326 -7.602 1.00 93.50 118 SER A N 1
ATOM 915 C CA . SER A 1 118 ? 8.606 0.262 -6.170 1.00 93.50 118 SER A CA 1
ATOM 916 C C . SER A 1 118 ? 9.888 0.531 -5.386 1.00 93.50 118 SER A C 1
ATOM 918 O O . SER A 1 118 ? 10.961 0.067 -5.770 1.00 93.50 118 SER A O 1
ATOM 920 N N . ALA A 1 119 ? 9.768 1.311 -4.313 1.00 91.50 119 ALA A N 1
ATOM 921 C CA . ALA A 1 119 ? 10.867 1.691 -3.425 1.00 91.50 119 ALA A CA 1
ATOM 922 C C . ALA A 1 119 ? 10.666 1.144 -1.998 1.00 91.50 119 ALA A C 1
ATOM 924 O O . ALA A 1 119 ? 11.165 1.725 -1.038 1.00 91.50 119 ALA A O 1
ATOM 925 N N . THR A 1 120 ? 9.906 0.053 -1.858 1.00 90.25 120 THR A N 1
ATOM 926 C CA . THR A 1 120 ? 9.703 -0.634 -0.577 1.00 90.25 120 THR A CA 1
ATOM 927 C C . THR A 1 120 ? 11.007 -1.232 -0.049 1.00 90.25 120 THR A C 1
ATOM 929 O O . THR A 1 120 ? 11.928 -1.526 -0.814 1.00 90.25 120 THR A O 1
ATOM 932 N N . ALA A 1 121 ? 11.090 -1.421 1.269 1.00 87.44 121 ALA A N 1
ATOM 933 C CA . ALA A 1 121 ? 12.273 -2.002 1.898 1.00 87.44 121 ALA A CA 1
ATOM 934 C C . ALA A 1 121 ? 12.460 -3.484 1.521 1.00 87.44 121 ALA A C 1
ATOM 936 O O . ALA A 1 121 ? 11.485 -4.208 1.298 1.00 87.44 121 ALA A O 1
ATOM 937 N N . GLU A 1 122 ? 13.727 -3.916 1.513 1.00 88.62 122 GLU A N 1
ATOM 938 C CA . GLU A 1 122 ? 14.220 -5.278 1.226 1.00 88.62 122 GLU A CA 1
ATOM 939 C C . GLU A 1 122 ? 14.019 -5.750 -0.218 1.00 88.62 122 GLU A C 1
ATOM 941 O O . GLU A 1 122 ? 14.976 -6.166 -0.868 1.00 88.62 122 GLU A O 1
ATOM 946 N N . MET A 1 123 ? 12.798 -5.658 -0.742 1.00 89.44 123 MET A N 1
ATOM 947 C CA . MET A 1 123 ? 12.466 -6.043 -2.110 1.00 89.44 123 MET A CA 1
ATOM 948 C C . MET A 1 123 ? 11.374 -5.137 -2.698 1.00 89.44 123 MET A C 1
ATOM 950 O O . MET A 1 123 ? 10.545 -4.622 -1.943 1.00 89.44 123 MET A O 1
ATOM 954 N N . PRO A 1 124 ? 11.324 -4.948 -4.032 1.00 91.69 124 PRO A N 1
ATOM 955 C CA . PRO A 1 124 ? 10.251 -4.201 -4.684 1.00 91.69 124 PRO A CA 1
ATOM 956 C C . PRO A 1 124 ? 8.886 -4.861 -4.465 1.00 91.69 124 PRO A C 1
ATOM 958 O O . PRO A 1 124 ? 8.773 -6.085 -4.524 1.00 91.69 124 PRO A O 1
ATOM 961 N N . TYR A 1 125 ? 7.846 -4.042 -4.299 1.00 91.50 125 TYR A N 1
ATOM 962 C CA . TYR A 1 125 ? 6.461 -4.474 -4.089 1.00 91.50 125 TYR A CA 1
ATOM 963 C C . TYR A 1 125 ? 6.261 -5.328 -2.824 1.00 91.50 125 TYR A C 1
ATOM 965 O O . TYR A 1 125 ? 5.456 -6.255 -2.822 1.00 91.50 125 TYR A O 1
ATOM 973 N N . ASN A 1 126 ? 6.979 -5.019 -1.738 1.00 92.19 126 ASN A N 1
ATOM 974 C CA . ASN A 1 126 ? 6.843 -5.715 -0.457 1.00 92.19 126 ASN A CA 1
ATOM 975 C C . ASN A 1 126 ? 5.631 -5.191 0.345 1.00 92.19 126 ASN A C 1
ATOM 977 O O . ASN A 1 126 ? 5.703 -4.080 0.880 1.00 92.19 126 ASN A O 1
ATOM 981 N N . PRO A 1 127 ? 4.540 -5.970 0.516 1.00 87.81 127 PRO A N 1
ATOM 982 C CA . PRO A 1 127 ? 3.353 -5.502 1.232 1.00 87.81 127 PRO A CA 1
ATOM 983 C C . PRO A 1 127 ? 3.586 -5.286 2.733 1.00 87.81 127 PRO A C 1
ATOM 985 O O . PRO A 1 127 ? 2.811 -4.586 3.377 1.00 87.81 127 PRO A O 1
ATOM 988 N N . GLN A 1 128 ? 4.650 -5.870 3.297 1.00 90.56 128 GLN A N 1
ATOM 989 C CA . GLN A 1 128 ? 5.018 -5.691 4.704 1.00 90.56 128 GLN A CA 1
ATOM 990 C C . GLN A 1 128 ? 5.741 -4.363 4.962 1.00 90.56 128 GLN A C 1
ATOM 992 O O . GLN A 1 128 ? 5.801 -3.915 6.104 1.00 90.56 128 GLN A O 1
ATOM 997 N N . ALA A 1 129 ? 6.265 -3.728 3.911 1.00 89.31 129 ALA A N 1
ATOM 998 C CA . ALA A 1 129 ? 7.042 -2.497 3.980 1.00 89.31 129 ALA A CA 1
ATOM 999 C C . ALA A 1 129 ? 6.473 -1.429 3.035 1.00 89.31 129 ALA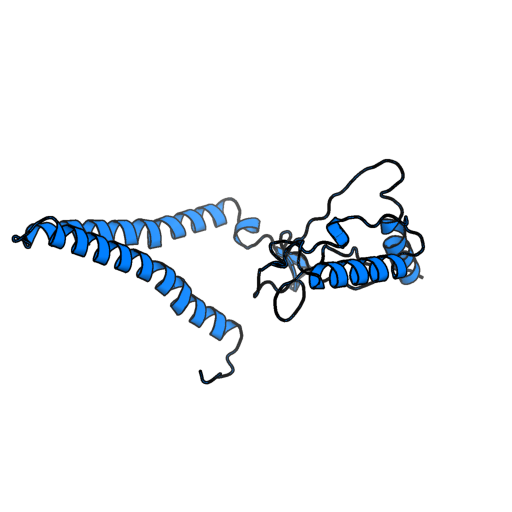 A C 1
ATOM 1001 O O . ALA A 1 129 ? 7.204 -0.851 2.229 1.00 89.31 129 ALA A O 1
ATOM 1002 N N . SER A 1 130 ? 5.159 -1.184 3.126 1.00 89.38 130 SER A N 1
ATOM 1003 C CA . SER A 1 130 ? 4.480 -0.135 2.356 1.00 89.38 130 SER A CA 1
ATOM 1004 C C . SER A 1 130 ? 5.156 1.220 2.580 1.00 89.38 130 SER A C 1
ATOM 1006 O O . SER A 1 130 ? 5.251 1.701 3.709 1.00 89.38 130 SER A O 1
ATOM 1008 N N . GLY A 1 131 ? 5.602 1.845 1.496 1.00 87.25 131 GLY A N 1
ATOM 1009 C CA . GLY A 1 131 ? 6.378 3.077 1.524 1.00 87.25 131 GLY A CA 1
ATOM 1010 C C . GLY A 1 131 ? 6.889 3.467 0.140 1.00 87.25 131 GLY A C 1
ATOM 1011 O O . GLY A 1 131 ? 6.943 2.648 -0.780 1.00 87.25 131 GLY A O 1
ATOM 1012 N N . GLY A 1 132 ? 7.247 4.739 -0.009 1.00 91.12 132 GLY A N 1
ATOM 1013 C CA . GLY A 1 132 ? 7.680 5.328 -1.272 1.00 91.12 132 GLY A CA 1
ATOM 1014 C C . GLY A 1 132 ? 9.108 5.856 -1.227 1.00 91.12 132 GLY A C 1
ATOM 1015 O O . GLY A 1 132 ? 9.762 5.892 -0.185 1.00 91.12 132 GLY A O 1
ATOM 1016 N N . SER A 1 133 ? 9.587 6.311 -2.384 1.00 91.19 133 SER A N 1
ATOM 1017 C CA . SER A 1 133 ? 10.850 7.044 -2.456 1.00 91.19 133 SER A CA 1
ATOM 1018 C C . SER A 1 133 ? 10.651 8.456 -1.905 1.00 91.19 133 SER A C 1
ATOM 1020 O O . SER A 1 133 ? 9.900 9.240 -2.477 1.00 91.19 133 SER A O 1
ATOM 1022 N N . ASN A 1 134 ? 11.352 8.781 -0.819 1.00 93.25 134 ASN A N 1
ATOM 1023 C CA . ASN A 1 134 ? 11.344 10.113 -0.203 1.00 93.25 134 ASN A CA 1
ATOM 1024 C C . ASN A 1 134 ? 12.520 10.986 -0.683 1.00 93.25 134 ASN A C 1
ATOM 1026 O O . ASN A 1 134 ? 12.975 11.876 0.034 1.00 93.25 134 ASN A O 1
ATOM 1030 N N . LEU A 1 135 ? 13.060 10.708 -1.875 1.00 93.44 135 LEU A N 1
ATOM 1031 C CA . LEU A 1 135 ? 14.125 11.517 -2.465 1.00 93.44 135 LEU A CA 1
ATOM 1032 C C . LEU A 1 135 ? 13.547 12.839 -2.985 1.00 93.44 135 LEU A C 1
ATOM 1034 O O . LEU A 1 135 ? 12.594 12.849 -3.762 1.00 93.44 135 LEU A O 1
ATOM 1038 N N . ALA A 1 136 ? 14.143 13.955 -2.565 1.00 93.06 136 ALA A N 1
ATOM 1039 C CA . ALA A 1 136 ? 13.794 15.278 -3.071 1.00 93.06 136 ALA A CA 1
ATOM 1040 C C . ALA A 1 136 ? 14.270 15.469 -4.521 1.00 93.06 136 ALA A C 1
ATOM 1042 O O . ALA A 1 136 ? 15.240 14.848 -4.949 1.00 93.06 136 ALA A O 1
ATOM 1043 N N . VAL A 1 137 ? 13.634 16.392 -5.250 1.00 94.12 137 VAL A N 1
ATOM 1044 C CA . VAL A 1 137 ? 14.017 16.749 -6.633 1.00 94.12 137 VAL A CA 1
ATOM 1045 C C . VAL A 1 137 ? 15.455 17.269 -6.715 1.00 94.12 137 VAL A C 1
ATOM 1047 O O . VAL A 1 137 ? 16.138 17.026 -7.697 1.00 94.12 137 VAL A O 1
ATOM 1050 N N . SER A 1 138 ? 15.937 17.948 -5.674 1.00 95.31 138 SER A N 1
ATOM 1051 C CA . SER A 1 138 ? 17.315 18.442 -5.590 1.00 95.31 138 SER A CA 1
ATOM 1052 C C . SER A 1 138 ? 18.349 17.361 -5.252 1.00 95.31 138 SER A C 1
ATOM 1054 O O . SER A 1 138 ? 19.539 17.664 -5.191 1.00 95.31 138 SER A O 1
ATOM 1056 N N . ASN A 1 139 ? 17.928 16.120 -4.981 1.00 95.94 139 ASN A N 1
ATOM 1057 C CA . ASN A 1 139 ? 18.844 15.050 -4.614 1.00 95.94 139 ASN A CA 1
ATOM 1058 C C . ASN A 1 139 ? 19.449 14.406 -5.878 1.00 95.94 139 ASN A C 1
ATOM 1060 O O . ASN A 1 139 ? 18.714 13.758 -6.626 1.00 95.94 139 ASN A O 1
ATOM 1064 N N . PRO A 1 140 ? 20.778 14.472 -6.083 1.00 95.62 140 PRO A N 1
ATOM 1065 C CA . PRO A 1 140 ? 21.420 13.920 -7.278 1.00 95.62 140 PRO A CA 1
ATOM 1066 C C . PRO A 1 140 ? 21.284 12.393 -7.403 1.00 95.62 140 PRO A C 1
ATOM 1068 O O . PRO A 1 140 ? 21.441 11.839 -8.489 1.00 95.62 140 PRO A O 1
ATOM 1071 N N . GLU A 1 141 ? 20.987 11.681 -6.313 1.00 94.75 141 GLU A N 1
ATOM 1072 C CA . GLU A 1 141 ? 20.718 10.241 -6.359 1.00 94.75 141 GLU A CA 1
ATOM 1073 C C . GLU A 1 141 ? 19.414 9.922 -7.106 1.00 94.75 141 GLU A C 1
ATOM 1075 O O . GLU A 1 141 ? 19.319 8.899 -7.786 1.00 94.75 141 GLU A O 1
ATOM 1080 N N . LEU A 1 142 ? 18.420 10.816 -7.050 1.00 93.75 142 LEU A N 1
ATOM 1081 C CA . LEU A 1 142 ? 17.181 10.649 -7.806 1.00 93.75 142 LEU A CA 1
ATOM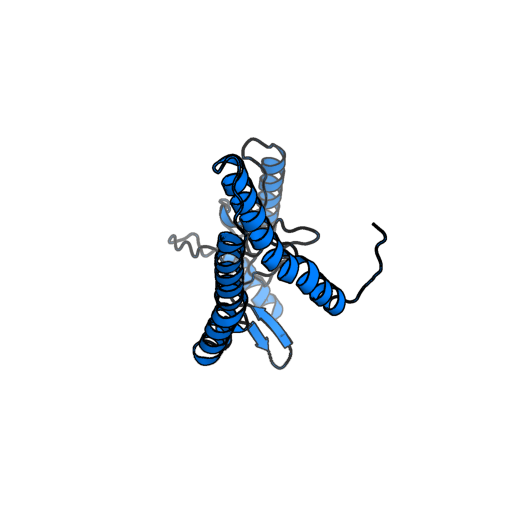 1082 C C . LEU A 1 142 ? 17.452 10.703 -9.314 1.00 93.75 142 LEU A C 1
ATOM 1084 O O . LEU A 1 142 ? 16.950 9.854 -10.054 1.00 93.75 142 LEU A O 1
ATOM 1088 N N . ASP A 1 143 ? 18.296 11.635 -9.756 1.00 94.50 143 ASP A N 1
ATOM 1089 C CA . ASP A 1 143 ? 18.671 11.775 -11.165 1.00 94.50 143 ASP A CA 1
ATOM 1090 C C . ASP A 1 143 ? 19.382 10.524 -11.685 1.00 94.50 143 ASP A C 1
ATOM 1092 O O . ASP A 1 143 ? 19.058 10.025 -12.768 1.00 94.50 143 ASP A O 1
ATOM 1096 N N . LYS A 1 144 ? 20.290 9.948 -10.884 1.00 95.50 144 LYS A N 1
ATOM 1097 C CA . LYS A 1 144 ? 20.955 8.678 -11.213 1.00 95.50 144 LYS A CA 1
ATOM 1098 C C . LYS A 1 144 ? 19.952 7.536 -11.363 1.00 95.50 144 LYS A C 1
ATOM 1100 O O . LYS A 1 144 ? 20.008 6.798 -12.349 1.00 95.50 144 LYS A O 1
ATOM 1105 N N . GLN A 1 145 ? 19.007 7.402 -10.430 1.00 94.31 145 GLN A N 1
ATOM 1106 C CA . GLN A 1 145 ? 17.977 6.361 -10.498 1.00 94.31 145 GLN A CA 1
ATOM 1107 C C . GLN A 1 145 ? 17.069 6.525 -11.720 1.00 94.31 145 GLN A C 1
ATOM 1109 O O . GLN A 1 145 ? 16.736 5.541 -12.383 1.00 94.31 145 GLN A O 1
ATOM 1114 N N . ILE A 1 146 ? 16.676 7.758 -12.039 1.00 94.56 146 ILE A N 1
ATOM 1115 C CA . ILE A 1 146 ? 15.861 8.074 -13.215 1.00 94.56 146 ILE A CA 1
ATOM 1116 C C . ILE A 1 146 ? 16.627 7.720 -14.492 1.00 94.56 146 ILE A C 1
ATOM 1118 O O . ILE A 1 146 ? 16.088 7.009 -15.342 1.00 94.56 146 ILE A O 1
ATOM 1122 N N . ALA A 1 147 ? 17.886 8.144 -14.616 1.00 94.12 147 ALA A N 1
ATOM 1123 C CA . ALA A 1 147 ? 18.718 7.854 -15.781 1.00 94.12 147 ALA A CA 1
ATOM 1124 C C . ALA A 1 147 ? 18.900 6.341 -15.998 1.00 94.12 147 ALA A C 1
ATOM 1126 O O . ALA A 1 147 ? 18.697 5.850 -17.112 1.00 94.12 147 ALA A O 1
ATOM 1127 N N . ALA A 1 148 ? 19.190 5.589 -14.930 1.00 94.38 148 ALA A N 1
ATOM 1128 C CA . ALA A 1 148 ? 19.325 4.134 -14.981 1.00 94.38 148 ALA A CA 1
ATOM 1129 C C . ALA A 1 148 ? 18.027 3.446 -15.440 1.00 94.38 148 ALA A C 1
ATOM 1131 O O . ALA A 1 148 ? 18.048 2.586 -16.323 1.00 94.38 148 ALA A O 1
ATOM 1132 N N . ARG A 1 149 ? 16.874 3.864 -14.899 1.00 93.12 149 ARG A N 1
ATOM 1133 C CA . ARG A 1 149 ? 15.557 3.329 -15.286 1.00 93.12 149 ARG A CA 1
ATOM 1134 C C . ARG A 1 149 ? 15.212 3.649 -16.738 1.00 93.12 149 ARG A C 1
ATOM 1136 O O . ARG A 1 149 ? 14.720 2.779 -17.451 1.00 93.12 149 ARG A O 1
ATOM 1143 N N . VAL A 1 150 ? 15.495 4.866 -17.202 1.00 92.00 150 VAL A N 1
ATOM 1144 C CA . VAL A 1 150 ? 15.278 5.262 -18.604 1.00 92.00 150 VAL A CA 1
ATOM 1145 C C . VAL A 1 150 ? 16.123 4.407 -19.547 1.00 92.00 150 VAL A C 1
ATOM 1147 O O . VAL A 1 150 ? 15.602 3.924 -20.555 1.00 92.00 150 VAL A O 1
ATOM 1150 N N . ALA A 1 151 ? 17.400 4.189 -19.224 1.00 92.19 151 ALA A N 1
ATOM 1151 C CA . ALA A 1 151 ? 18.287 3.347 -20.022 1.00 92.19 151 ALA A CA 1
ATOM 1152 C C . ALA A 1 151 ? 17.790 1.892 -20.082 1.00 92.19 151 ALA A C 1
ATOM 1154 O O . ALA A 1 151 ? 17.640 1.342 -21.175 1.00 92.19 151 ALA A O 1
ATOM 1155 N N . ALA A 1 152 ? 17.443 1.301 -18.933 1.00 89.69 152 ALA A N 1
ATOM 1156 C CA . ALA A 1 152 ? 16.921 -0.063 -18.854 1.00 89.69 152 ALA A CA 1
ATOM 1157 C C . ALA A 1 152 ? 15.610 -0.237 -19.640 1.00 89.69 152 ALA A C 1
ATOM 1159 O O . ALA A 1 152 ? 15.452 -1.200 -20.392 1.00 89.69 152 ALA A O 1
ATOM 1160 N N . LEU A 1 153 ? 14.682 0.719 -19.530 1.00 87.88 153 LEU A N 1
ATOM 1161 C CA . LEU A 1 153 ? 13.406 0.673 -20.246 1.00 87.88 153 LEU A CA 1
ATOM 1162 C C . LEU A 1 153 ? 13.582 0.763 -21.765 1.00 87.88 153 LEU A C 1
ATOM 1164 O O . LEU A 1 153 ? 12.884 0.054 -22.492 1.00 87.88 153 LEU A O 1
ATOM 1168 N N . ARG A 1 154 ? 14.516 1.597 -22.244 1.00 88.12 154 ARG A N 1
ATOM 1169 C CA . ARG A 1 154 ? 14.859 1.698 -23.672 1.00 88.12 154 ARG A CA 1
ATOM 1170 C C . ARG A 1 154 ? 15.486 0.408 -24.193 1.00 88.12 154 ARG A C 1
ATOM 1172 O O . ARG A 1 154 ? 15.058 -0.080 -25.233 1.00 88.12 154 ARG A O 1
ATOM 1179 N N . ALA A 1 155 ? 16.430 -0.168 -23.449 1.00 87.94 155 ALA A N 1
ATOM 1180 C CA . ALA A 1 155 ? 17.064 -1.435 -23.812 1.00 87.94 155 ALA A CA 1
ATOM 1181 C C . ALA A 1 155 ? 16.051 -2.590 -23.870 1.00 87.94 155 ALA A C 1
ATOM 1183 O O . ALA A 1 155 ? 16.063 -3.383 -24.807 1.00 87.94 155 ALA A O 1
ATOM 1184 N N . ALA A 1 156 ? 15.119 -2.650 -22.914 1.00 84.00 156 ALA A N 1
ATOM 1185 C CA . ALA A 1 156 ? 14.073 -3.668 -22.892 1.00 84.00 156 ALA A CA 1
ATOM 1186 C C . ALA A 1 156 ? 13.016 -3.485 -23.999 1.00 84.00 156 ALA A C 1
ATOM 1188 O O . ALA A 1 156 ? 12.294 -4.428 -24.318 1.00 84.00 156 ALA A O 1
ATOM 1189 N N . ASN A 1 157 ? 12.882 -2.284 -24.577 1.00 84.56 157 ASN A N 1
ATOM 1190 C CA . ASN A 1 157 ? 11.831 -1.951 -25.543 1.00 84.56 157 ASN A CA 1
ATOM 1191 C C . ASN A 1 157 ? 12.411 -1.229 -26.774 1.00 84.56 157 ASN A C 1
ATOM 1193 O O . ASN A 1 157 ? 12.065 -0.071 -27.022 1.00 84.56 157 ASN A O 1
ATOM 1197 N N . PRO A 1 158 ? 13.238 -1.906 -27.593 1.00 82.56 158 PRO A N 1
ATOM 1198 C CA . PRO A 1 158 ? 13.915 -1.283 -28.735 1.00 82.56 158 PRO A CA 1
ATOM 1199 C C . PRO A 1 158 ? 12.937 -0.779 -29.808 1.00 82.56 158 PRO A C 1
ATOM 1201 O O . PRO A 1 158 ? 13.191 0.215 -30.476 1.00 82.56 158 PRO A O 1
ATOM 1204 N N . ASN A 1 159 ? 11.774 -1.426 -29.929 1.00 80.94 159 ASN A N 1
ATOM 1205 C CA . ASN A 1 159 ? 10.728 -1.069 -30.892 1.00 80.94 159 ASN A CA 1
ATOM 1206 C C . ASN A 1 159 ? 9.748 -0.004 -30.358 1.00 80.94 159 ASN A C 1
ATOM 1208 O O . ASN A 1 159 ? 8.704 0.244 -30.976 1.00 80.94 159 ASN A O 1
ATOM 1212 N N . ALA A 1 160 ? 10.023 0.571 -29.180 1.00 78.44 160 ALA A N 1
ATOM 1213 C CA . ALA A 1 160 ? 9.193 1.596 -28.564 1.00 78.44 160 ALA A CA 1
ATOM 1214 C C . ALA A 1 160 ? 9.650 3.023 -28.902 1.00 78.44 160 ALA A C 1
ATOM 1216 O O . ALA A 1 160 ? 10.760 3.259 -29.362 1.00 78.44 160 ALA A O 1
ATOM 1217 N N . SER A 1 161 ? 8.763 4.001 -28.688 1.00 75.31 161 SER A N 1
ATOM 1218 C CA . SER A 1 161 ? 9.111 5.416 -28.863 1.00 75.31 161 SER A CA 1
ATOM 1219 C C . SER A 1 161 ? 10.216 5.830 -27.887 1.00 75.31 161 SER A C 1
ATOM 1221 O O . SER A 1 161 ? 10.191 5.442 -26.721 1.00 75.31 161 SER A O 1
ATOM 1223 N N . THR A 1 162 ? 11.118 6.705 -28.338 1.00 76.69 162 THR A N 1
ATOM 1224 C CA . THR A 1 162 ? 12.225 7.270 -27.544 1.00 76.69 162 THR A CA 1
ATOM 1225 C C . THR A 1 162 ? 11.764 7.995 -26.271 1.00 76.69 162 THR A C 1
ATOM 1227 O O . THR A 1 162 ? 12.519 8.096 -25.296 1.00 76.69 162 THR A O 1
ATOM 1230 N N . ASN A 1 163 ? 10.519 8.488 -26.270 1.00 80.56 163 ASN A N 1
ATOM 1231 C CA . ASN A 1 163 ? 9.893 9.160 -25.136 1.00 80.56 163 ASN A CA 1
ATOM 1232 C C . ASN A 1 163 ? 9.334 8.136 -24.139 1.00 80.56 163 ASN A C 1
ATOM 1234 O O . ASN A 1 163 ? 8.275 7.541 -24.366 1.00 80.56 163 ASN A O 1
ATOM 1238 N N . VAL A 1 164 ? 10.034 7.972 -23.016 1.00 83.00 164 VAL A N 1
ATOM 1239 C CA . VAL A 1 164 ? 9.629 7.077 -21.927 1.00 83.00 164 VAL A CA 1
ATOM 1240 C C . VAL A 1 164 ? 8.547 7.757 -21.071 1.00 83.00 164 VAL A C 1
ATOM 1242 O O . VAL A 1 164 ? 8.733 8.903 -20.657 1.00 83.00 164 VAL A O 1
ATOM 1245 N N . PRO A 1 165 ? 7.404 7.098 -20.799 1.00 85.44 165 PRO A N 1
ATOM 1246 C CA . PRO A 1 165 ? 6.384 7.633 -19.901 1.00 85.44 165 PRO A CA 1
ATOM 1247 C C . PRO A 1 165 ? 6.928 7.850 -18.486 1.00 85.44 165 PRO A C 1
ATOM 1249 O O . PRO A 1 165 ? 7.533 6.946 -17.915 1.00 85.44 165 PRO A O 1
ATOM 1252 N N . VAL A 1 166 ? 6.640 9.015 -17.898 1.00 87.50 166 VAL A N 1
ATOM 1253 C CA . VAL A 1 166 ? 7.118 9.376 -16.551 1.00 87.50 166 VAL A CA 1
ATOM 1254 C C . VAL A 1 166 ? 6.717 8.349 -15.486 1.00 87.50 166 VAL A C 1
ATOM 1256 O O . VAL A 1 166 ? 7.527 8.020 -14.631 1.00 87.50 166 VAL A O 1
ATOM 1259 N N . GLU A 1 167 ? 5.519 7.768 -15.589 1.00 86.00 167 GLU A N 1
ATOM 1260 C CA . GLU A 1 167 ? 4.988 6.802 -14.615 1.00 86.00 167 GLU A CA 1
ATOM 1261 C C . GLU A 1 167 ? 5.835 5.528 -14.492 1.00 86.00 167 GLU A C 1
ATOM 1263 O O . GLU A 1 167 ? 5.909 4.957 -13.410 1.00 86.00 167 GLU A O 1
ATOM 1268 N N . LEU A 1 168 ? 6.502 5.098 -15.571 1.00 86.50 168 LEU A N 1
ATOM 1269 C CA . LEU A 1 168 ? 7.364 3.908 -15.561 1.00 86.50 168 LEU A CA 1
ATOM 1270 C C . LEU A 1 168 ? 8.753 4.187 -14.971 1.00 86.50 168 LEU A C 1
ATOM 1272 O O . LEU A 1 168 ? 9.513 3.262 -14.705 1.00 86.50 168 LEU A O 1
ATOM 1276 N N . VAL A 1 169 ? 9.097 5.458 -14.780 1.00 90.81 169 VAL A N 1
ATOM 1277 C CA . VAL A 1 169 ? 10.415 5.890 -14.303 1.00 90.81 169 VAL A CA 1
ATOM 1278 C C . VAL A 1 169 ? 10.334 6.400 -12.863 1.00 90.81 169 VAL A C 1
ATOM 1280 O O . VAL A 1 169 ? 11.273 6.223 -12.080 1.00 90.81 169 VAL A O 1
ATOM 1283 N N . THR A 1 170 ? 9.203 7.001 -12.489 1.00 90.81 170 THR A N 1
ATOM 1284 C CA . THR A 1 170 ? 8.974 7.549 -11.154 1.00 90.81 170 THR A CA 1
ATOM 1285 C C . THR A 1 170 ? 8.320 6.528 -10.232 1.00 90.81 170 THR A C 1
ATOM 1287 O O . THR A 1 170 ? 7.287 5.931 -10.548 1.00 90.81 170 THR A O 1
ATOM 1290 N N . ALA A 1 171 ? 8.923 6.349 -9.056 1.00 91.50 171 ALA A N 1
ATOM 1291 C CA . ALA A 1 171 ? 8.418 5.421 -8.058 1.00 91.50 171 ALA A CA 1
ATOM 1292 C C . ALA A 1 171 ? 7.038 5.846 -7.529 1.00 91.50 171 ALA A C 1
ATOM 1294 O O . ALA A 1 171 ? 6.693 7.031 -7.518 1.00 91.50 171 ALA A O 1
ATOM 1295 N N . SER A 1 172 ? 6.236 4.871 -7.105 1.00 93.50 172 SER A N 1
ATOM 1296 C CA . SER A 1 172 ? 4.950 5.141 -6.453 1.00 93.50 172 SER A CA 1
ATOM 1297 C C . SER A 1 172 ? 5.120 5.543 -4.982 1.00 93.50 172 SER A C 1
ATOM 1299 O O . SER A 1 172 ? 6.124 5.220 -4.349 1.00 93.50 172 SER A O 1
ATOM 1301 N N . ALA A 1 173 ? 4.126 6.252 -4.437 1.00 90.12 173 ALA A N 1
ATOM 1302 C CA . ALA A 1 173 ? 4.145 6.713 -3.047 1.00 90.12 173 ALA A CA 1
ATOM 1303 C C . ALA A 1 173 ? 3.874 5.583 -2.040 1.00 90.12 173 ALA A C 1
ATOM 1305 O O . ALA A 1 173 ? 4.473 5.558 -0.972 1.00 90.12 173 ALA A O 1
ATOM 1306 N N . SER A 1 174 ? 2.988 4.639 -2.375 1.00 91.94 174 SER A N 1
ATOM 1307 C CA . SER A 1 174 ? 2.711 3.470 -1.529 1.00 91.94 174 SER A CA 1
ATOM 1308 C C . SER A 1 174 ? 3.740 2.352 -1.700 1.00 91.94 174 SER A C 1
ATOM 1310 O O . SER A 1 174 ? 3.848 1.483 -0.841 1.00 91.94 174 SER A O 1
ATOM 1312 N N . GLY A 1 175 ? 4.445 2.324 -2.836 1.00 91.00 175 GLY A N 1
ATOM 1313 C CA . GLY A 1 175 ? 5.316 1.213 -3.214 1.00 91.00 175 GLY A CA 1
ATOM 1314 C C . GLY A 1 175 ? 4.567 -0.044 -3.676 1.00 91.00 175 GLY A C 1
ATOM 1315 O O . GLY A 1 175 ? 5.213 -1.013 -4.067 1.00 91.00 175 GLY A O 1
ATOM 1316 N N . LEU A 1 176 ? 3.230 -0.034 -3.679 1.00 92.19 176 LEU A N 1
ATOM 1317 C CA . L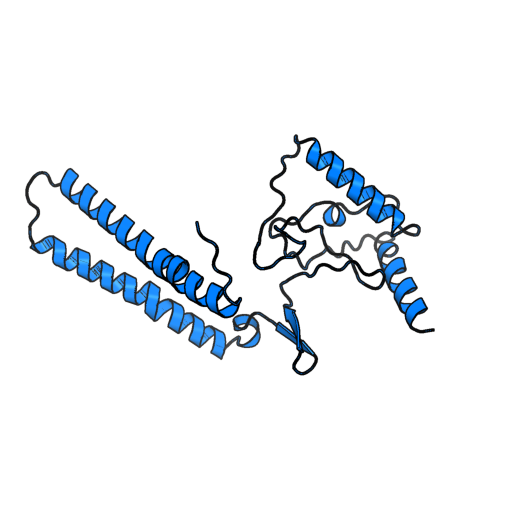EU A 1 176 ? 2.370 -1.182 -4.008 1.00 92.19 176 LEU A CA 1
ATOM 1318 C C . LEU A 1 176 ? 1.390 -0.884 -5.153 1.00 92.19 176 LEU A C 1
ATOM 1320 O O . LEU A 1 176 ? 0.373 -1.558 -5.303 1.00 92.19 176 LEU A O 1
ATOM 1324 N N . ASP A 1 177 ? 1.676 0.150 -5.946 1.00 90.56 177 ASP A N 1
ATOM 1325 C CA . ASP A 1 177 ? 0.780 0.645 -6.991 1.00 90.56 177 ASP A CA 1
ATOM 1326 C C . ASP A 1 177 ? 0.522 -0.400 -8.089 1.00 90.56 177 ASP A C 1
ATOM 1328 O O . ASP A 1 177 ? 1.450 -0.859 -8.765 1.00 90.56 177 ASP A O 1
ATOM 1332 N N . ASN A 1 178 ? -0.753 -0.752 -8.267 1.00 90.56 178 ASN A N 1
ATOM 1333 C CA . ASN A 1 178 ? -1.231 -1.665 -9.305 1.00 90.56 178 ASN A CA 1
ATOM 1334 C C . ASN A 1 178 ? -1.694 -0.936 -10.583 1.00 90.56 178 ASN A C 1
ATOM 1336 O O . ASN A 1 178 ? -2.177 -1.563 -11.525 1.00 90.56 178 ASN A O 1
ATOM 1340 N N . ASN A 1 179 ? -1.582 0.393 -10.632 1.00 86.50 179 ASN A N 1
ATOM 1341 C CA . ASN A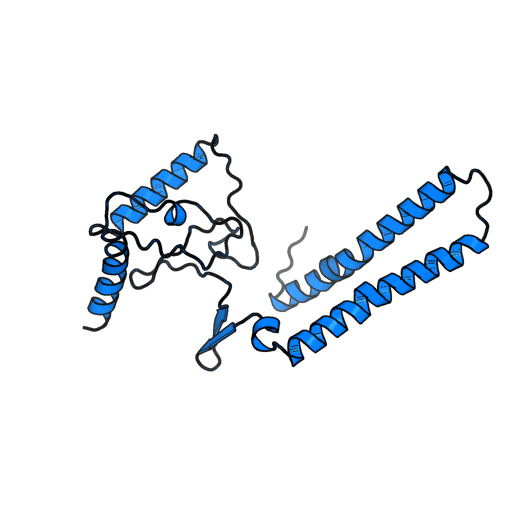 1 179 ? -2.183 1.199 -11.684 1.00 86.50 179 ASN A CA 1
ATOM 1342 C C . ASN A 1 179 ? -1.120 1.867 -12.565 1.00 86.50 179 ASN A C 1
ATOM 1344 O O . ASN A 1 179 ? -0.122 2.414 -12.101 1.00 86.50 179 ASN A O 1
ATOM 1348 N N . ILE A 1 180 ? -1.380 1.866 -13.873 1.00 82.12 180 ILE A N 1
ATOM 1349 C CA . ILE A 1 180 ? -0.668 2.680 -14.863 1.00 82.12 180 ILE A CA 1
ATOM 1350 C C . ILE A 1 180 ? -1.692 3.347 -15.776 1.00 82.12 180 ILE A C 1
ATOM 1352 O O . ILE A 1 180 ? -2.689 2.734 -16.177 1.00 82.12 180 ILE A O 1
ATOM 1356 N N . THR A 1 181 ? -1.475 4.616 -16.116 1.00 78.00 181 THR A N 1
ATOM 1357 C CA . THR A 1 181 ? -2.443 5.372 -16.904 1.00 78.00 181 THR A CA 1
ATOM 1358 C C . THR A 1 181 ? -2.552 4.781 -18.299 1.00 78.00 181 THR A C 1
ATOM 1360 O O . THR A 1 181 ? -1.586 4.690 -19.064 1.00 78.00 181 THR A O 1
ATOM 1363 N N . ARG A 1 182 ? -3.786 4.484 -18.714 1.00 63.81 182 ARG A N 1
ATOM 1364 C CA . ARG A 1 182 ? -4.099 4.159 -20.106 1.00 63.81 182 ARG A CA 1
ATOM 1365 C C . ARG A 1 182 ? -4.114 5.441 -20.937 1.00 63.81 182 ARG A C 1
ATOM 1367 O O . ARG A 1 182 ? -5.165 5.858 -21.419 1.00 63.81 182 ARG A O 1
ATOM 1374 N N . LYS A 1 183 ? -2.968 6.110 -21.104 1.00 53.56 183 LYS A N 1
ATOM 1375 C CA . LYS A 1 183 ? -2.911 7.359 -21.877 1.00 53.56 183 LYS A CA 1
ATOM 1376 C C . LYS A 1 183 ? -3.108 7.028 -23.355 1.00 53.56 183 LYS A C 1
ATOM 1378 O O . LYS A 1 183 ? -2.168 6.727 -24.088 1.00 53.56 183 LYS A O 1
ATOM 1383 N N . ARG A 1 184 ? -4.367 7.060 -23.794 1.00 42.72 184 ARG A N 1
ATOM 1384 C CA . ARG A 1 184 ? -4.795 6.870 -25.182 1.00 42.72 184 ARG A CA 1
ATOM 1385 C C . ARG A 1 184 ? -4.478 8.146 -25.964 1.00 42.72 184 ARG A C 1
ATOM 1387 O O . ARG A 1 184 ? -5.367 8.909 -26.309 1.00 42.72 184 ARG A O 1
ATOM 1394 N N . ARG A 1 185 ? -3.193 8.406 -26.221 1.00 42.66 185 ARG A N 1
ATOM 1395 C CA . ARG A 1 185 ? -2.807 9.312 -27.312 1.00 42.66 185 ARG A CA 1
ATOM 1396 C C . ARG A 1 185 ? -2.821 8.499 -28.611 1.00 42.66 185 ARG A C 1
ATOM 1398 O O . ARG A 1 185 ? -2.110 7.487 -28.653 1.00 42.66 185 ARG A O 1
ATOM 1405 N N . PRO A 1 186 ? -3.593 8.898 -29.643 1.00 37.22 186 PRO A N 1
ATOM 1406 C CA . PRO A 1 186 ? -3.549 8.242 -30.947 1.00 37.22 186 PRO A CA 1
ATOM 1407 C C . PRO A 1 186 ? -2.084 8.142 -31.403 1.00 37.22 186 PRO A C 1
ATOM 1409 O O . PRO A 1 186 ? -1.343 9.120 -31.323 1.00 37.22 186 PRO A O 1
ATOM 1412 N N . GLY A 1 187 ? -1.628 6.933 -31.742 1.00 45.59 187 GLY A N 1
ATOM 1413 C CA . GLY A 1 187 ? -0.264 6.668 -32.224 1.00 45.59 187 GLY A CA 1
ATOM 1414 C C . GLY A 1 187 ? 0.829 6.341 -31.187 1.00 45.59 187 GLY A C 1
ATOM 1415 O O . GLY A 1 187 ? 1.858 5.811 -31.588 1.00 45.59 187 GLY A O 1
ATOM 1416 N N . ARG A 1 188 ? 0.655 6.561 -29.867 1.00 48.31 188 ARG A N 1
ATOM 1417 C CA . ARG A 1 188 ? 1.751 6.357 -28.870 1.00 48.31 188 ARG A CA 1
ATOM 1418 C C . ARG A 1 188 ? 1.613 5.143 -27.941 1.00 48.31 188 ARG A C 1
ATOM 1420 O O . ARG A 1 188 ? 2.619 4.624 -27.470 1.00 48.31 188 ARG A O 1
ATOM 1427 N N . SER A 1 189 ? 0.400 4.639 -27.707 1.00 46.53 189 SER A N 1
ATOM 1428 C CA . SER A 1 189 ? 0.139 3.512 -26.785 1.00 46.53 189 SER A CA 1
ATOM 1429 C C . SER A 1 189 ? 0.492 2.121 -27.338 1.00 46.53 189 SER A C 1
ATOM 1431 O O . SER A 1 189 ? 0.396 1.129 -26.618 1.00 46.53 189 SER A O 1
ATOM 1433 N N . HIS A 1 190 ? 0.872 2.028 -28.614 1.00 53.06 190 HIS A N 1
ATOM 1434 C CA . HIS A 1 190 ? 1.053 0.752 -29.312 1.00 53.06 190 HIS A CA 1
ATOM 1435 C C . HIS A 1 190 ? 2.433 0.138 -29.085 1.00 53.06 190 HIS A C 1
ATOM 1437 O O . HIS A 1 190 ? 2.575 -1.076 -29.140 1.00 53.06 190 HIS A O 1
ATOM 1443 N N . ALA A 1 191 ? 3.447 0.952 -28.804 1.00 55.44 191 ALA A N 1
ATOM 1444 C CA . ALA A 1 191 ? 4.834 0.510 -28.878 1.00 55.44 191 ALA A CA 1
ATOM 1445 C C . ALA A 1 191 ? 5.246 -0.389 -27.692 1.00 55.44 191 ALA A C 1
ATOM 1447 O O . ALA A 1 191 ? 5.826 -1.449 -27.893 1.00 55.44 191 ALA A O 1
ATOM 1448 N N . TRP A 1 192 ? 4.829 -0.048 -26.468 1.00 59.94 192 TRP A N 1
ATOM 1449 C CA . TRP A 1 192 ? 5.127 -0.838 -25.260 1.00 59.94 192 TRP A CA 1
ATOM 1450 C C . TRP A 1 192 ? 4.308 -2.134 -25.159 1.00 59.94 192 TRP A C 1
ATOM 1452 O O . TRP A 1 192 ? 4.722 -3.090 -24.509 1.00 59.94 192 TRP A O 1
ATOM 1462 N N . ARG A 1 193 ? 3.167 -2.207 -25.861 1.00 67.94 193 ARG A N 1
ATOM 1463 C CA . ARG A 1 193 ? 2.391 -3.450 -26.011 1.00 67.94 193 ARG A CA 1
ATOM 1464 C C . ARG A 1 193 ? 3.089 -4.454 -26.928 1.00 67.94 193 ARG A C 1
ATOM 1466 O O . ARG A 1 193 ? 2.941 -5.652 -26.716 1.00 67.94 193 ARG A O 1
ATOM 1473 N N . LYS A 1 194 ? 3.863 -3.985 -27.917 1.00 69.00 194 LYS A N 1
ATOM 1474 C CA . LYS A 1 194 ? 4.541 -4.858 -28.890 1.00 69.00 194 LYS A CA 1
ATOM 1475 C C . LYS A 1 194 ? 5.537 -5.808 -28.229 1.00 69.00 194 LYS A C 1
ATOM 1477 O O . LYS A 1 194 ? 5.596 -6.955 -28.650 1.00 69.00 194 LYS A O 1
ATOM 1482 N N . ARG A 1 195 ? 6.260 -5.377 -27.184 1.00 78.00 195 ARG A N 1
ATOM 1483 C CA . ARG A 1 195 ? 7.174 -6.254 -26.425 1.00 78.00 195 ARG A CA 1
ATOM 1484 C C . ARG A 1 195 ? 6.430 -7.447 -25.828 1.00 78.00 195 ARG A C 1
ATOM 1486 O O . ARG A 1 195 ? 6.805 -8.586 -26.078 1.00 78.00 195 ARG A O 1
ATOM 1493 N N . VAL A 1 196 ? 5.343 -7.171 -25.108 1.00 75.31 196 VAL A N 1
ATOM 1494 C CA . VAL A 1 196 ? 4.514 -8.200 -24.466 1.00 75.31 196 VAL A CA 1
ATOM 1495 C C . VAL A 1 196 ? 3.914 -9.140 -25.512 1.00 75.31 196 VAL A C 1
ATOM 1497 O O . VAL A 1 196 ? 4.026 -10.351 -25.379 1.00 75.31 196 VAL A O 1
ATOM 1500 N N . ILE A 1 197 ? 3.351 -8.597 -26.597 1.00 76.56 197 ILE A N 1
ATOM 1501 C CA . ILE A 1 197 ? 2.773 -9.401 -27.686 1.00 76.56 197 ILE A CA 1
ATOM 1502 C C . ILE A 1 197 ? 3.839 -10.289 -28.348 1.00 76.56 197 ILE A C 1
ATOM 1504 O O . ILE A 1 197 ? 3.600 -11.472 -28.564 1.00 76.56 197 ILE A O 1
ATOM 1508 N N . SER A 1 198 ? 5.025 -9.744 -28.630 1.00 74.75 198 SER A N 1
ATOM 1509 C CA . SER A 1 198 ? 6.135 -10.496 -29.225 1.00 74.75 198 SER A CA 1
ATOM 1510 C C . SER A 1 198 ? 6.604 -11.635 -28.318 1.00 74.75 198 SER A C 1
ATOM 1512 O O . SER A 1 198 ? 6.824 -12.741 -28.801 1.00 74.75 198 SER A O 1
ATOM 1514 N N . ALA A 1 199 ? 6.738 -11.383 -27.014 1.00 75.75 199 ALA A N 1
ATOM 1515 C CA . ALA A 1 199 ? 7.147 -12.397 -26.046 1.00 75.75 199 ALA A CA 1
ATOM 1516 C C . ALA A 1 199 ? 6.090 -13.503 -25.888 1.00 75.75 199 ALA A C 1
ATOM 1518 O O . ALA A 1 199 ? 6.435 -14.680 -25.836 1.00 75.75 199 ALA A O 1
ATOM 1519 N N . LEU A 1 200 ? 4.803 -13.142 -25.868 1.00 76.12 200 LEU A N 1
ATOM 1520 C CA . LEU A 1 200 ? 3.708 -14.111 -25.784 1.00 76.12 200 LEU A CA 1
ATOM 1521 C C . LEU A 1 200 ? 3.601 -14.977 -27.044 1.00 76.12 200 LEU A C 1
ATOM 1523 O O . LEU A 1 200 ? 3.366 -16.176 -26.933 1.00 76.12 200 LEU A O 1
ATOM 1527 N N . ASN A 1 201 ? 3.809 -14.399 -28.230 1.00 75.62 201 ASN A N 1
ATOM 1528 C CA . ASN A 1 201 ? 3.812 -15.159 -29.482 1.00 75.62 201 ASN A CA 1
ATOM 1529 C C . ASN A 1 201 ? 5.012 -16.113 -29.565 1.00 75.62 201 ASN A C 1
ATOM 1531 O O . ASN A 1 201 ? 4.847 -17.247 -29.994 1.00 75.62 201 ASN A O 1
ATOM 1535 N N . SER A 1 202 ? 6.192 -15.692 -29.096 1.00 70.44 202 SER A N 1
ATOM 1536 C CA . SER A 1 202 ? 7.375 -16.560 -29.031 1.00 70.44 202 SER A CA 1
ATOM 1537 C C . SER A 1 202 ? 7.258 -17.705 -28.021 1.00 70.44 202 SER A C 1
ATOM 1539 O O . SER A 1 202 ? 8.007 -18.660 -28.137 1.00 70.44 202 SER A O 1
ATOM 1541 N N . SER A 1 203 ? 6.377 -17.605 -27.022 1.00 62.44 203 SER A N 1
ATOM 1542 C CA . SER A 1 203 ? 6.126 -18.674 -26.045 1.00 62.44 203 SER A CA 1
ATOM 1543 C C . SER A 1 203 ? 5.059 -19.677 -26.503 1.00 62.44 203 SER A C 1
ATOM 1545 O O . SER A 1 203 ? 4.843 -20.674 -25.817 1.00 62.44 203 SER A O 1
ATOM 1547 N N . ARG A 1 204 ? 4.321 -19.371 -27.578 1.00 58.47 204 ARG A N 1
ATOM 1548 C CA . ARG A 1 204 ? 3.245 -20.216 -28.125 1.00 58.47 204 ARG A CA 1
ATOM 1549 C C . ARG A 1 204 ? 3.695 -21.139 -29.262 1.00 58.47 204 ARG A C 1
ATOM 1551 O O . ARG A 1 204 ? 2.940 -22.050 -29.587 1.00 58.47 204 ARG A O 1
ATOM 1558 N N . ASN A 1 205 ? 4.865 -20.886 -29.843 1.00 46.00 205 ASN A N 1
ATOM 1559 C CA . ASN A 1 205 ? 5.542 -21.752 -30.812 1.00 46.00 205 ASN A CA 1
ATOM 1560 C C . ASN A 1 205 ? 6.656 -22.520 -30.106 1.00 46.00 205 ASN A C 1
ATOM 1562 O O . ASN A 1 205 ? 6.924 -23.659 -30.537 1.00 46.00 205 ASN A O 1
#